Protein AF-A0A233HSH2-F1 (afdb_monomer_lite)

pLDDT: mean 71.74, std 15.08, range [35.53, 90.31]

Radius of gyration: 34.09 Å; chains: 1; bounding box: 64×50×92 Å

Secondary structure (DSSP, 8-state):
-PPTTSHHHHHHHHHHHHHHHHHHHHHS--S-TTT-S-----HHHHHHHTT--TTGGGG-HHHHHHHHHHHH-TTPEE-TTS-EE-TTS-EE-HHHHHHHHHHHHHHHHHHHHHHHHHHHHHHHHHHHHHHHHHHHHHHHHHHHHHHHHTS-HHHHHHHHHHHHHHHTTT-SSSHHHHHHHTT-------

Foldseek 3Di:
DDDPPDPVVVVVVLVVLLVVLQVCLLVVVAPQVVVDPDSQQAQQSSCVSSVHDRCPCVVPVLSNLVSVVCSVQVQWDDDPVSWIDDPVRDTDDPVNSVVVVVVVVVVVVVVVVVVVVVVVVVVVVVVVVVVVVVVVCVVVVVVVVVVLVPDDPVVNVVVVVVVVVCVVVVCPDPVPCCVVPVPPPPPPDD

Structure (mmCIF, N/CA/C/O backbone):
data_AF-A0A233HSH2-F1
#
_entry.id   AF-A0A233HSH2-F1
#
loop_
_atom_site.group_PDB
_atom_site.id
_atom_site.type_symbol
_atom_site.label_atom_id
_atom_site.label_alt_id
_atom_site.label_comp_id
_atom_site.label_asym_id
_atom_site.label_entity_id
_atom_site.label_seq_id
_atom_site.pdbx_PDB_ins_code
_atom_site.Cartn_x
_atom_site.Cartn_y
_atom_site.Cartn_z
_atom_site.occupancy
_atom_site.B_iso_or_equiv
_atom_site.auth_seq_id
_atom_site.auth_comp_id
_atom_site.auth_asym_id
_atom_site.auth_atom_id
_atom_site.pdbx_PDB_model_num
ATOM 1 N N . MET A 1 1 ? 26.280 -0.188 -39.537 1.00 50.41 1 MET A N 1
ATOM 2 C CA . MET A 1 1 ? 27.203 0.099 -38.415 1.00 50.41 1 MET A CA 1
ATOM 3 C C . MET A 1 1 ? 27.204 1.601 -38.172 1.00 50.41 1 MET A C 1
ATOM 5 O O . MET A 1 1 ? 27.440 2.336 -39.120 1.00 50.41 1 MET A O 1
ATOM 9 N N . ALA A 1 2 ? 26.883 2.066 -36.961 1.00 51.28 2 ALA A N 1
ATOM 10 C CA . ALA A 1 2 ? 26.841 3.501 -36.660 1.00 51.28 2 ALA A CA 1
ATOM 11 C C . ALA A 1 2 ? 28.262 4.088 -36.571 1.00 51.28 2 ALA A C 1
ATOM 13 O O . ALA A 1 2 ? 29.128 3.522 -35.901 1.00 51.28 2 ALA A O 1
ATOM 14 N N . ILE A 1 3 ? 28.494 5.221 -37.235 1.00 65.38 3 ILE A N 1
ATOM 15 C CA . ILE A 1 3 ? 29.789 5.916 -37.259 1.00 65.38 3 ILE A CA 1
ATOM 16 C C . ILE A 1 3 ? 30.025 6.581 -35.895 1.00 65.38 3 ILE A C 1
ATOM 18 O O . ILE A 1 3 ? 29.137 7.254 -35.361 1.00 65.38 3 ILE A O 1
ATOM 22 N N . ARG A 1 4 ? 31.216 6.390 -35.314 1.00 65.62 4 ARG A N 1
ATOM 23 C CA . ARG A 1 4 ? 31.601 6.958 -34.011 1.00 65.62 4 ARG A CA 1
ATOM 24 C C . ARG A 1 4 ? 31.470 8.488 -34.039 1.00 65.62 4 ARG A C 1
ATOM 26 O O . ARG A 1 4 ? 31.984 9.122 -34.952 1.00 65.62 4 ARG A O 1
ATOM 33 N N . GLY A 1 5 ? 30.783 9.064 -33.050 1.00 67.62 5 GLY A N 1
ATOM 34 C CA . GLY A 1 5 ? 30.515 10.510 -32.971 1.00 67.62 5 GLY A CA 1
ATOM 35 C C . GLY A 1 5 ? 29.203 10.970 -33.623 1.00 67.62 5 GLY A C 1
ATOM 36 O O . GLY A 1 5 ? 28.895 12.157 -33.603 1.00 67.62 5 GLY A O 1
ATOM 37 N N . THR A 1 6 ? 28.404 10.053 -34.177 1.00 78.25 6 THR A N 1
ATOM 38 C CA . THR A 1 6 ? 27.034 10.362 -34.614 1.00 78.25 6 THR A CA 1
ATOM 39 C C . THR A 1 6 ? 26.036 10.228 -33.463 1.00 78.25 6 THR A C 1
ATOM 41 O O . THR A 1 6 ? 26.197 9.409 -32.557 1.00 78.25 6 THR A O 1
ATOM 44 N N . ARG A 1 7 ? 24.926 10.972 -33.545 1.00 76.56 7 ARG A N 1
ATOM 45 C CA . ARG A 1 7 ? 23.815 10.892 -32.579 1.00 76.56 7 ARG A CA 1
ATOM 46 C C . ARG A 1 7 ? 23.248 9.472 -32.436 1.00 76.56 7 ARG A C 1
ATOM 48 O O . ARG A 1 7 ? 22.738 9.113 -31.379 1.00 76.56 7 ARG A O 1
ATOM 55 N N . GLU A 1 8 ? 23.300 8.674 -33.497 1.00 77.81 8 GLU A N 1
ATOM 56 C CA . GLU A 1 8 ? 22.850 7.278 -33.495 1.00 77.81 8 GLU A CA 1
ATOM 57 C C . GLU A 1 8 ? 23.807 6.370 -32.723 1.00 77.81 8 GLU A C 1
ATOM 59 O O . GLU A 1 8 ? 23.362 5.516 -31.956 1.00 77.81 8 GLU A O 1
ATOM 64 N N . TRP A 1 9 ? 25.114 6.609 -32.850 1.00 81.19 9 TRP A N 1
ATOM 65 C CA . TRP A 1 9 ? 26.128 5.915 -32.066 1.00 81.19 9 TRP A CA 1
ATOM 66 C C . TRP A 1 9 ? 25.977 6.217 -30.570 1.00 81.19 9 TRP A C 1
ATOM 68 O O . TRP A 1 9 ? 25.934 5.288 -29.764 1.00 81.19 9 TRP A O 1
ATOM 78 N N . ASP A 1 10 ? 25.777 7.484 -30.195 1.00 81.25 10 ASP A N 1
ATOM 79 C CA . ASP A 1 10 ? 25.544 7.871 -28.794 1.00 81.25 10 ASP A CA 1
ATOM 80 C C . ASP A 1 10 ? 24.270 7.238 -28.216 1.00 81.25 10 ASP A C 1
ATOM 82 O O . ASP A 1 10 ? 24.244 6.806 -27.056 1.00 81.25 10 ASP A O 1
ATOM 86 N N . LYS A 1 11 ? 23.211 7.133 -29.031 1.00 83.00 11 LYS A N 1
ATOM 87 C CA . LYS A 1 11 ? 21.971 6.445 -28.648 1.00 83.00 11 LYS A CA 1
ATOM 88 C C . LYS A 1 11 ? 22.193 4.955 -28.414 1.00 83.00 11 LYS A C 1
ATOM 90 O O . LYS A 1 11 ? 21.743 4.437 -27.395 1.00 83.00 11 LYS A O 1
ATOM 95 N N . ALA A 1 12 ? 22.915 4.282 -29.307 1.00 81.06 12 ALA A N 1
ATOM 96 C CA . ALA A 1 12 ? 23.237 2.865 -29.166 1.00 81.06 12 ALA A CA 1
ATOM 97 C C . ALA A 1 12 ? 24.103 2.594 -27.922 1.00 81.06 12 ALA A C 1
ATOM 99 O O . ALA A 1 12 ? 23.831 1.663 -27.165 1.00 81.06 12 ALA A O 1
ATOM 100 N N . GLN A 1 13 ? 25.096 3.448 -27.644 1.00 85.12 13 GLN A N 1
ATOM 101 C CA . GLN A 1 13 ? 25.918 3.337 -26.433 1.00 85.12 13 GLN A CA 1
ATOM 102 C C . GLN A 1 13 ? 25.098 3.545 -25.157 1.00 85.12 13 GLN A C 1
ATOM 104 O O . GLN A 1 13 ? 25.252 2.816 -24.178 1.00 85.12 13 GLN A O 1
ATOM 109 N N . THR A 1 14 ? 24.200 4.527 -25.165 1.00 85.75 14 THR A N 1
ATOM 110 C CA . THR A 1 14 ? 23.311 4.800 -24.031 1.00 85.75 14 THR A CA 1
ATOM 111 C C . THR A 1 14 ? 22.333 3.645 -23.803 1.00 85.75 14 THR A C 1
ATOM 113 O O . THR A 1 14 ? 22.133 3.227 -22.665 1.00 85.75 14 THR A O 1
ATOM 116 N N . GLN A 1 15 ? 21.777 3.074 -24.874 1.00 85.31 15 GLN A N 1
ATOM 117 C CA . GLN A 1 15 ? 20.936 1.880 -24.807 1.00 85.31 15 GLN A CA 1
ATOM 118 C C . GLN A 1 15 ? 21.691 0.692 -24.203 1.00 85.31 15 GLN A C 1
ATOM 120 O O . GLN A 1 15 ? 21.175 0.048 -23.291 1.00 85.31 15 GLN A O 1
ATOM 125 N N . LYS A 1 16 ? 22.935 0.449 -24.633 1.00 86.06 16 LYS A N 1
ATOM 126 C CA . LYS A 1 16 ? 23.783 -0.608 -24.070 1.00 86.06 16 LYS A CA 1
ATOM 127 C C . LYS A 1 16 ? 24.005 -0.427 -22.564 1.00 86.06 16 LYS A C 1
ATOM 129 O O . LYS A 1 16 ? 23.832 -1.377 -21.807 1.00 86.06 16 LYS A O 1
ATOM 134 N N . LYS A 1 17 ? 24.288 0.800 -22.109 1.00 87.81 17 LYS A N 1
ATOM 135 C CA . LYS A 1 17 ? 24.431 1.110 -20.672 1.00 87.81 17 LYS A CA 1
ATOM 136 C C . LYS A 1 17 ? 23.174 0.773 -19.868 1.00 87.81 17 LYS A C 1
ATOM 138 O O . LYS A 1 17 ? 23.290 0.304 -18.738 1.00 87.81 17 LYS A O 1
ATOM 143 N N . PHE A 1 18 ? 21.987 1.004 -20.430 1.00 88.31 18 PHE A N 1
ATOM 144 C CA . PHE A 1 18 ? 20.735 0.632 -19.774 1.00 88.31 18 PHE A CA 1
ATOM 145 C C . PHE A 1 18 ? 20.539 -0.881 -19.697 1.00 88.31 18 PHE A C 1
ATOM 147 O O . PHE A 1 18 ? 20.127 -1.367 -18.649 1.00 88.31 18 PHE A O 1
ATOM 154 N N . LEU A 1 19 ? 20.851 -1.624 -20.762 1.00 86.12 19 LEU A N 1
ATOM 155 C CA . LEU A 1 19 ? 20.752 -3.087 -20.759 1.00 86.12 19 LEU A CA 1
ATOM 156 C C . LEU A 1 19 ? 21.694 -3.708 -19.721 1.00 86.12 19 LEU A C 1
ATOM 158 O O . LEU A 1 19 ? 21.246 -4.478 -18.874 1.00 86.12 19 LEU A O 1
ATOM 162 N N . GLU A 1 20 ? 22.952 -3.267 -19.687 1.00 87.50 20 GLU A N 1
ATOM 163 C CA . GLU A 1 20 ? 23.914 -3.697 -18.665 1.00 87.50 20 GLU A CA 1
ATOM 164 C C . GLU A 1 20 ? 23.443 -3.347 -17.244 1.00 87.50 20 GLU A C 1
ATOM 166 O O . GLU A 1 20 ? 23.630 -4.124 -16.311 1.00 87.50 20 GLU A O 1
ATOM 171 N N . ALA A 1 21 ? 22.826 -2.176 -17.046 1.00 87.25 21 ALA A N 1
ATOM 172 C CA . ALA A 1 21 ? 22.287 -1.783 -15.744 1.00 87.25 21 ALA A CA 1
ATOM 173 C C . ALA A 1 21 ? 21.118 -2.679 -15.299 1.00 87.25 21 ALA A C 1
ATOM 175 O O . ALA A 1 21 ? 21.003 -2.994 -14.115 1.00 87.25 21 ALA A O 1
ATOM 176 N N . ILE A 1 22 ? 20.269 -3.116 -16.235 1.00 86.31 22 ILE A N 1
ATOM 177 C CA . ILE A 1 22 ? 19.177 -4.059 -15.961 1.00 86.31 22 ILE A CA 1
ATOM 178 C C . ILE A 1 22 ? 19.747 -5.411 -15.521 1.00 86.31 22 ILE A C 1
ATOM 180 O O . ILE A 1 22 ? 19.327 -5.938 -14.493 1.00 86.31 22 ILE A O 1
ATOM 184 N N . GLU A 1 23 ? 20.738 -5.943 -16.237 1.00 84.19 23 GLU A N 1
ATOM 185 C CA . GLU A 1 23 ? 21.400 -7.207 -15.880 1.00 84.19 23 GLU A CA 1
ATOM 186 C C . GLU A 1 23 ? 22.105 -7.137 -14.519 1.00 84.19 23 GLU A C 1
ATOM 188 O O . GLU A 1 23 ? 21.990 -8.058 -13.706 1.00 84.19 23 GLU A O 1
ATOM 193 N N . ARG A 1 24 ? 22.780 -6.019 -14.217 1.00 85.38 24 ARG A N 1
ATOM 194 C CA . ARG A 1 24 ? 23.406 -5.781 -12.904 1.00 85.38 24 ARG A CA 1
ATOM 195 C C . ARG A 1 24 ? 22.392 -5.725 -11.762 1.00 85.38 24 ARG A C 1
ATOM 197 O O . ARG A 1 24 ? 22.658 -6.255 -10.687 1.00 85.38 24 ARG A O 1
ATOM 204 N N . LEU A 1 25 ? 21.222 -5.124 -11.989 1.00 85.69 25 LEU A N 1
ATOM 205 C CA . LEU A 1 25 ? 20.142 -5.098 -10.997 1.00 85.69 25 LEU A CA 1
ATOM 206 C C . LEU A 1 25 ? 19.570 -6.493 -10.724 1.00 85.69 25 LEU A C 1
ATOM 208 O O . LEU A 1 25 ? 19.266 -6.799 -9.575 1.00 85.69 25 LEU A O 1
ATOM 212 N N . ILE A 1 26 ? 19.453 -7.338 -11.750 1.00 82.56 26 ILE A N 1
ATOM 213 C CA . ILE A 1 26 ? 18.921 -8.704 -11.618 1.00 82.56 26 ILE A CA 1
ATOM 214 C C . ILE A 1 26 ? 19.926 -9.624 -10.930 1.00 82.56 26 ILE A C 1
ATOM 216 O O . ILE A 1 26 ? 19.567 -10.356 -10.014 1.00 82.56 26 ILE A O 1
ATOM 220 N N . SER A 1 27 ? 21.190 -9.562 -11.346 1.00 81.44 27 SER A N 1
ATOM 221 C CA . SER A 1 27 ? 22.275 -10.354 -10.757 1.00 81.44 27 SER A CA 1
ATOM 222 C C . SER A 1 27 ? 22.670 -9.896 -9.347 1.00 81.44 27 SER A C 1
ATOM 224 O O . SER A 1 27 ? 23.441 -10.575 -8.677 1.00 81.44 27 SER A O 1
ATOM 226 N N . GLY A 1 28 ? 22.177 -8.741 -8.887 1.00 78.25 28 GLY A N 1
ATOM 227 C CA . GLY A 1 28 ? 22.524 -8.156 -7.590 1.00 78.25 28 GLY A CA 1
ATOM 228 C C . GLY A 1 28 ? 23.900 -7.477 -7.545 1.00 78.25 28 GLY A C 1
ATOM 229 O O . GLY A 1 28 ? 24.240 -6.859 -6.534 1.00 78.25 28 GLY A O 1
ATOM 230 N N . ASN A 1 29 ? 24.663 -7.510 -8.643 1.00 81.88 29 ASN A N 1
ATOM 231 C CA . ASN A 1 29 ? 25.978 -6.881 -8.788 1.00 81.88 29 ASN A CA 1
ATOM 232 C C . ASN A 1 29 ? 25.864 -5.405 -9.208 1.00 81.88 29 ASN A C 1
ATOM 234 O O . ASN A 1 29 ? 26.347 -4.989 -10.263 1.00 81.88 29 ASN A O 1
ATOM 238 N N . VAL A 1 30 ? 25.206 -4.603 -8.370 1.00 83.38 30 VAL A N 1
ATOM 239 C CA . VAL A 1 30 ? 25.002 -3.160 -8.589 1.00 83.38 30 VAL A CA 1
ATOM 240 C C . VAL A 1 30 ? 26.265 -2.337 -8.331 1.00 83.38 30 VAL A C 1
ATOM 242 O O . VAL A 1 30 ? 26.877 -2.428 -7.266 1.00 83.38 30 VAL A O 1
ATOM 245 N N . LYS A 1 31 ? 26.608 -1.457 -9.278 1.00 82.31 31 LYS A N 1
ATOM 246 C CA . LYS A 1 31 ? 27.710 -0.489 -9.182 1.00 82.31 31 LYS A CA 1
ATOM 247 C C . LYS A 1 31 ? 27.343 0.710 -8.310 1.00 82.31 31 LYS A C 1
ATOM 249 O O . LYS A 1 31 ? 28.174 1.176 -7.535 1.00 82.31 31 LYS A O 1
ATOM 254 N N . HIS A 1 32 ? 26.098 1.185 -8.377 1.00 80.94 32 HIS A N 1
ATOM 255 C CA . HIS A 1 32 ? 25.650 2.403 -7.692 1.00 80.94 32 HIS A CA 1
ATOM 256 C C . HIS A 1 32 ? 24.766 2.101 -6.473 1.00 80.94 32 HIS A C 1
ATOM 258 O O . HIS A 1 32 ? 23.766 2.773 -6.217 1.00 80.94 32 HIS A O 1
ATOM 264 N N . LYS A 1 33 ? 25.150 1.103 -5.660 1.00 76.62 33 LYS A N 1
ATOM 265 C CA . LYS A 1 33 ? 24.365 0.639 -4.497 1.00 76.62 33 LYS A CA 1
ATOM 266 C C . LYS A 1 33 ? 23.981 1.760 -3.517 1.00 76.62 33 LYS A C 1
ATOM 268 O O . LYS A 1 33 ? 22.898 1.715 -2.949 1.00 76.62 33 LYS A O 1
ATOM 273 N N . LYS A 1 34 ? 24.833 2.779 -3.344 1.00 77.94 34 LYS A N 1
ATOM 274 C CA . LYS A 1 34 ? 24.585 3.919 -2.436 1.00 77.94 34 LYS A CA 1
ATOM 275 C C . LYS A 1 34 ? 23.444 4.837 -2.897 1.00 77.94 34 LYS A C 1
ATOM 277 O O . LYS A 1 34 ? 22.814 5.486 -2.071 1.00 77.94 34 LYS A O 1
ATOM 282 N N . GLU A 1 35 ? 23.163 4.894 -4.198 1.00 78.44 35 GLU A N 1
ATOM 283 C CA . GLU A 1 35 ? 22.125 5.765 -4.773 1.00 78.44 35 GLU A CA 1
ATOM 284 C C . GLU A 1 35 ? 20.759 5.065 -4.890 1.00 78.44 35 GLU A C 1
ATOM 286 O O . GLU A 1 35 ? 19.711 5.706 -5.088 1.00 78.44 35 GLU A O 1
ATOM 291 N N . LEU A 1 36 ? 20.766 3.736 -4.759 1.00 78.00 36 LEU A N 1
ATOM 292 C CA . LEU A 1 36 ? 19.612 2.859 -4.877 1.00 78.00 36 LEU A CA 1
ATOM 293 C C . LEU A 1 36 ? 18.966 2.635 -3.507 1.00 78.00 36 LEU A C 1
ATOM 295 O O . LEU A 1 36 ? 19.560 2.067 -2.599 1.00 78.00 36 LEU A O 1
ATOM 299 N N . LYS A 1 37 ? 17.693 3.026 -3.376 1.00 77.12 37 LYS A N 1
ATOM 300 C CA . LYS A 1 37 ? 16.886 2.707 -2.182 1.00 77.12 37 LYS A CA 1
ATOM 301 C C . LYS A 1 37 ? 16.417 1.248 -2.172 1.00 77.12 37 LYS A C 1
ATOM 303 O O . LYS A 1 37 ? 16.095 0.710 -1.123 1.00 77.12 37 LYS A O 1
ATOM 308 N N . THR A 1 38 ? 16.310 0.630 -3.349 1.00 81.31 38 THR A N 1
ATOM 309 C CA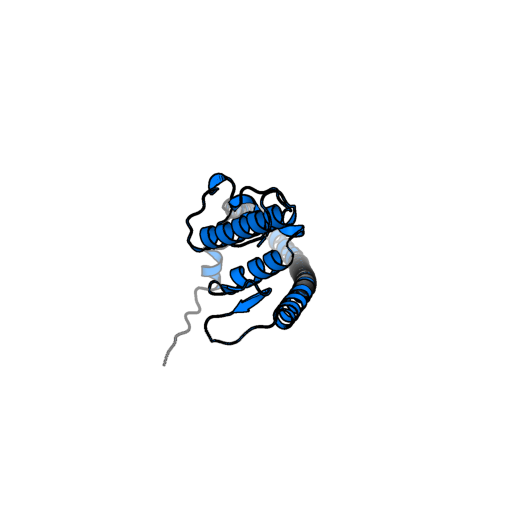 . THR A 1 38 ? 15.865 -0.758 -3.536 1.00 81.31 38 THR A CA 1
ATOM 310 C C . THR A 1 38 ? 16.602 -1.376 -4.722 1.00 81.31 38 THR A C 1
ATOM 312 O O . THR A 1 38 ? 16.965 -0.654 -5.645 1.00 81.31 38 THR A O 1
ATOM 315 N N . LEU A 1 39 ? 16.760 -2.703 -4.741 1.00 82.19 39 LEU A N 1
ATOM 316 C CA . LEU A 1 39 ? 17.348 -3.452 -5.869 1.00 82.19 39 LEU A CA 1
ATOM 317 C C . LEU A 1 39 ? 16.306 -3.890 -6.911 1.00 82.19 39 LEU A C 1
ATOM 319 O O . LEU A 1 39 ? 16.561 -4.738 -7.756 1.00 82.19 39 LEU A O 1
ATOM 323 N N . LYS A 1 40 ? 15.098 -3.324 -6.853 1.00 84.62 40 LYS A N 1
ATOM 324 C CA . LYS A 1 40 ? 14.026 -3.663 -7.791 1.00 84.62 40 LYS A CA 1
ATOM 325 C C . LYS A 1 40 ? 14.339 -3.108 -9.179 1.00 84.62 40 LYS A C 1
ATOM 327 O O . LYS A 1 40 ? 14.748 -1.952 -9.299 1.00 84.62 40 LYS A O 1
ATOM 332 N N . VAL A 1 41 ? 14.046 -3.884 -10.217 1.00 84.38 41 VAL A N 1
ATOM 333 C CA . VAL A 1 41 ? 14.112 -3.434 -11.612 1.00 84.38 41 VAL A CA 1
ATOM 334 C C . VAL A 1 41 ? 12.966 -2.444 -11.861 1.00 84.38 41 VAL A C 1
ATOM 336 O O . VAL A 1 41 ? 11.802 -2.823 -11.947 1.00 84.38 41 VAL A O 1
ATOM 339 N N . ASN A 1 42 ? 13.280 -1.148 -11.889 1.00 86.38 42 ASN A N 1
ATOM 340 C CA . ASN A 1 42 ? 12.346 -0.066 -12.214 1.00 86.38 42 ASN A CA 1
ATOM 341 C C . ASN A 1 42 ? 13.084 1.091 -12.904 1.00 86.38 42 ASN A C 1
ATOM 343 O O . ASN A 1 42 ? 14.301 1.207 -12.779 1.00 86.38 42 ASN A O 1
ATOM 347 N N . ASP A 1 43 ? 12.348 1.968 -13.592 1.00 86.75 43 ASP A N 1
ATOM 348 C CA . ASP A 1 43 ? 12.910 3.061 -14.399 1.00 86.75 43 ASP A CA 1
ATOM 349 C C . ASP A 1 43 ? 13.906 3.947 -13.627 1.00 86.75 43 ASP A C 1
ATOM 351 O O . ASP A 1 43 ? 14.940 4.333 -14.169 1.00 86.75 43 ASP A O 1
ATOM 355 N N . SER A 1 44 ? 13.617 4.257 -12.358 1.00 86.19 44 SER A N 1
ATOM 356 C CA . SER A 1 44 ? 14.461 5.114 -11.510 1.00 86.19 44 SER A CA 1
ATOM 357 C C . SER A 1 44 ? 15.769 4.421 -11.134 1.00 86.19 44 SER A C 1
ATOM 359 O O . SER A 1 44 ? 16.851 4.984 -11.287 1.00 86.19 44 SER A O 1
ATOM 361 N N . ASN A 1 45 ? 15.682 3.166 -10.698 1.00 85.88 45 ASN A N 1
ATOM 362 C CA . ASN A 1 45 ? 16.838 2.368 -10.318 1.00 85.88 45 ASN A CA 1
ATOM 363 C C . ASN A 1 45 ? 17.721 2.051 -11.527 1.00 85.88 45 ASN A C 1
ATOM 365 O O . ASN A 1 45 ? 18.939 2.117 -11.412 1.00 85.88 45 ASN A O 1
ATOM 369 N N . VAL A 1 46 ? 17.128 1.786 -12.693 1.00 87.56 46 VAL A N 1
ATOM 370 C CA . VAL A 1 46 ? 17.878 1.558 -13.935 1.00 87.56 46 VAL A CA 1
ATOM 371 C C . VAL A 1 46 ? 18.584 2.837 -14.399 1.00 87.56 46 VAL A C 1
ATOM 373 O O . VAL A 1 46 ? 19.740 2.761 -14.804 1.00 87.56 46 VAL A O 1
ATOM 376 N N . CYS A 1 47 ? 17.959 4.021 -14.290 1.00 87.31 47 CYS A N 1
ATOM 377 C CA . CYS A 1 47 ? 18.638 5.293 -14.588 1.00 87.31 47 CYS A CA 1
ATOM 378 C C . CYS A 1 47 ? 19.863 5.509 -13.693 1.00 87.31 47 CYS A C 1
ATOM 380 O O . CYS A 1 47 ? 20.942 5.821 -14.195 1.00 87.31 47 CYS A O 1
ATOM 382 N N . LYS A 1 48 ? 19.699 5.306 -12.383 1.00 87.75 48 LYS A N 1
ATOM 383 C CA . LYS A 1 48 ? 20.769 5.480 -11.395 1.00 87.75 48 LYS A CA 1
ATOM 384 C C . LYS A 1 48 ? 21.900 4.475 -11.575 1.00 87.75 48 LYS A C 1
ATOM 386 O O . LYS A 1 48 ? 23.061 4.855 -11.594 1.00 87.75 48 LYS A O 1
ATOM 391 N N . GLU A 1 49 ? 21.568 3.205 -11.786 1.00 86.94 49 GLU A N 1
ATOM 392 C CA . GLU A 1 49 ? 22.561 2.149 -12.002 1.00 86.94 49 GLU A CA 1
ATOM 393 C C . GLU A 1 49 ? 23.300 2.289 -13.346 1.00 86.94 49 GLU A C 1
ATOM 395 O O . GLU A 1 49 ? 24.438 1.834 -13.491 1.00 86.94 49 GLU A O 1
ATOM 400 N N . ALA A 1 50 ? 22.680 2.947 -14.328 1.00 86.38 50 ALA A N 1
ATOM 401 C CA . ALA A 1 50 ? 23.327 3.340 -15.577 1.00 86.38 50 ALA A CA 1
ATOM 402 C C . ALA A 1 50 ? 24.167 4.630 -15.454 1.00 86.38 50 ALA A C 1
ATOM 404 O O . ALA A 1 50 ? 24.825 5.011 -16.424 1.00 86.38 50 ALA A O 1
ATOM 405 N N . GLY A 1 51 ? 24.141 5.315 -14.302 1.00 85.25 51 GLY A N 1
ATOM 406 C CA . GLY A 1 51 ? 24.822 6.595 -14.088 1.00 85.25 51 GLY A CA 1
ATOM 407 C C . GLY A 1 51 ? 24.224 7.749 -14.901 1.00 85.25 51 GLY A C 1
ATOM 408 O O . GLY A 1 51 ? 24.931 8.683 -15.277 1.00 85.25 51 GLY A O 1
ATOM 409 N N . LEU A 1 52 ? 22.933 7.672 -15.239 1.00 86.50 52 LEU A N 1
ATOM 410 C CA . LEU A 1 52 ? 22.237 8.637 -16.089 1.00 86.50 52 LEU A CA 1
ATOM 411 C C . LEU A 1 52 ? 21.185 9.421 -15.298 1.00 86.50 52 LEU A C 1
ATOM 413 O O . LEU A 1 52 ? 20.624 8.951 -14.309 1.00 86.50 52 LEU A O 1
ATOM 417 N N . LYS A 1 53 ? 20.884 10.642 -15.761 1.00 84.81 53 LYS A N 1
ATOM 418 C CA . LYS A 1 53 ? 19.878 11.502 -15.122 1.00 84.81 53 LYS A CA 1
ATOM 419 C C . LYS A 1 53 ? 18.505 10.824 -15.100 1.00 84.81 53 LYS A C 1
ATOM 421 O O . LYS A 1 53 ? 18.077 10.220 -16.087 1.00 84.81 53 LYS A O 1
ATOM 426 N N . ASN A 1 54 ? 17.775 11.018 -14.000 1.00 79.06 54 ASN A N 1
ATOM 427 C CA . ASN A 1 54 ? 16.377 10.605 -13.890 1.00 79.06 54 ASN A CA 1
ATOM 428 C C . ASN A 1 54 ? 15.559 11.200 -15.046 1.00 79.06 54 ASN A C 1
ATOM 430 O O . ASN A 1 54 ? 15.453 12.417 -15.184 1.00 79.06 54 ASN A O 1
ATOM 434 N N . GLY A 1 55 ? 14.988 10.329 -15.880 1.00 80.12 55 GLY A N 1
ATOM 435 C CA . GLY A 1 55 ? 14.224 10.717 -17.068 1.00 80.12 55 GLY A CA 1
ATOM 436 C C . GLY A 1 55 ? 14.943 10.500 -18.402 1.00 80.12 55 GLY A C 1
ATOM 437 O O . GLY A 1 55 ? 14.289 10.614 -19.435 1.00 80.12 55 GLY A O 1
ATOM 438 N N . ALA A 1 56 ? 16.220 10.102 -18.410 1.00 83.06 56 ALA A N 1
ATOM 439 C CA . ALA A 1 56 ? 16.934 9.738 -19.640 1.00 83.06 56 ALA A CA 1
ATOM 440 C C . ALA A 1 56 ? 16.233 8.602 -20.417 1.00 83.06 56 ALA A C 1
ATOM 442 O O . ALA A 1 56 ? 16.237 8.589 -21.648 1.00 83.06 56 ALA A O 1
ATOM 443 N N . LEU A 1 57 ? 15.539 7.705 -19.706 1.00 84.88 57 LEU A N 1
ATOM 444 C CA . LEU A 1 57 ? 14.739 6.629 -20.296 1.00 84.88 57 LEU A CA 1
ATOM 445 C C . LEU A 1 57 ? 13.523 7.097 -21.112 1.00 84.88 57 LEU A C 1
ATOM 447 O O . LEU A 1 57 ? 13.019 6.316 -21.914 1.00 84.88 57 LEU A O 1
ATOM 451 N N . LYS A 1 58 ? 13.072 8.357 -20.983 1.00 83.44 58 LYS A N 1
ATOM 452 C CA . LYS A 1 58 ? 11.958 8.899 -21.792 1.00 83.44 58 LYS A CA 1
ATOM 453 C C . LYS A 1 58 ? 12.254 8.857 -23.292 1.00 83.44 58 LYS A C 1
ATOM 455 O O . LYS A 1 58 ? 11.340 8.739 -24.098 1.00 83.44 58 LYS A O 1
ATOM 460 N N . HIS A 1 59 ? 13.531 8.936 -23.662 1.00 83.00 59 HIS A N 1
ATOM 461 C CA . HIS A 1 59 ? 13.974 8.871 -25.053 1.00 83.00 59 HIS A CA 1
ATOM 462 C C . HIS A 1 59 ? 14.096 7.435 -25.584 1.00 83.00 59 HIS A C 1
ATOM 464 O O . HIS A 1 59 ? 14.352 7.255 -26.773 1.00 83.00 59 HIS A O 1
ATOM 470 N N . TYR A 1 60 ? 13.870 6.427 -24.732 1.00 83.06 60 TYR A N 1
ATOM 471 C CA . TYR A 1 60 ? 13.941 5.007 -25.071 1.00 83.06 60 TYR A CA 1
ATOM 472 C C . TYR A 1 60 ? 12.652 4.268 -24.660 1.00 83.06 60 TYR A C 1
ATOM 474 O O . TYR A 1 60 ? 12.672 3.436 -23.748 1.00 83.06 60 TYR A O 1
ATOM 482 N N . PRO A 1 61 ? 11.516 4.513 -25.345 1.00 80.06 61 PRO A N 1
ATOM 483 C CA . PRO A 1 61 ? 10.236 3.889 -24.999 1.00 80.06 61 PRO A CA 1
ATOM 484 C C . PRO A 1 61 ? 10.270 2.354 -25.022 1.00 80.06 61 PRO A C 1
ATOM 486 O O . PRO A 1 61 ? 9.606 1.708 -24.214 1.00 80.06 61 PRO A O 1
ATOM 489 N N . ARG A 1 62 ? 11.067 1.755 -25.921 1.00 78.56 62 ARG A N 1
ATOM 490 C CA . ARG A 1 62 ? 11.253 0.294 -25.994 1.00 78.56 62 ARG A CA 1
ATOM 491 C C . ARG A 1 62 ? 11.926 -0.262 -24.732 1.00 78.56 62 ARG A C 1
ATOM 493 O O . ARG A 1 62 ? 11.457 -1.254 -24.183 1.00 78.56 62 ARG A O 1
ATOM 500 N N . LEU A 1 63 ? 12.948 0.421 -24.210 1.00 82.00 63 LEU A N 1
ATOM 501 C CA . LEU A 1 63 ? 13.609 0.039 -22.957 1.00 82.00 63 LEU A CA 1
ATOM 502 C C . LEU A 1 63 ? 12.689 0.203 -21.742 1.00 82.00 63 LEU A C 1
ATOM 504 O O . LEU A 1 63 ? 12.682 -0.660 -20.871 1.00 82.00 63 LEU A O 1
ATOM 508 N N . GLN A 1 64 ? 11.863 1.254 -21.693 1.00 83.06 64 GLN A N 1
ATOM 509 C CA . GLN A 1 64 ? 10.868 1.408 -20.620 1.00 83.06 64 GLN A CA 1
ATOM 510 C C . GLN A 1 64 ? 9.881 0.236 -20.586 1.00 83.06 64 GLN A C 1
ATOM 512 O O . GLN A 1 64 ? 9.505 -0.245 -19.516 1.00 83.06 64 GLN A O 1
ATOM 517 N N . LYS A 1 65 ? 9.454 -0.235 -21.763 1.00 77.62 65 LYS A N 1
ATOM 518 C CA . LYS A 1 65 ? 8.603 -1.424 -21.874 1.00 77.62 65 LYS A CA 1
ATOM 519 C C . LYS A 1 65 ? 9.350 -2.674 -21.408 1.00 77.62 65 LYS A C 1
ATOM 521 O O . LYS A 1 65 ? 8.806 -3.424 -20.601 1.00 77.62 65 LYS A O 1
ATOM 526 N N . PHE A 1 66 ? 10.604 -2.844 -21.822 1.00 80.25 66 PHE A N 1
ATOM 527 C CA . PHE A 1 66 ? 11.424 -3.981 -21.408 1.00 80.25 66 PHE A CA 1
ATOM 528 C C . PHE A 1 66 ? 11.637 -4.050 -19.896 1.00 80.25 66 PHE A C 1
ATOM 530 O O . PHE A 1 66 ? 11.439 -5.106 -19.315 1.00 80.25 66 PHE A O 1
ATOM 537 N N . ILE A 1 67 ? 11.941 -2.934 -19.22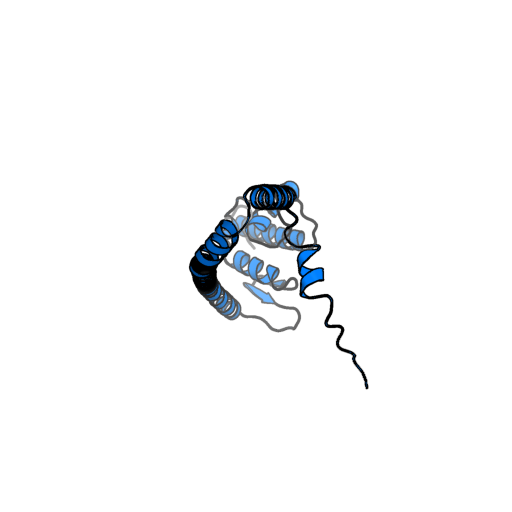6 1.00 83.19 67 ILE A N 1
ATOM 538 C CA . ILE A 1 67 ? 12.095 -2.888 -17.760 1.00 83.19 67 ILE A CA 1
ATOM 539 C C . ILE A 1 67 ? 10.833 -3.394 -17.059 1.00 83.19 67 ILE A C 1
ATOM 541 O O . ILE A 1 67 ? 10.919 -4.175 -16.116 1.00 83.19 67 ILE A O 1
ATOM 545 N N . LYS A 1 68 ? 9.650 -2.986 -17.533 1.00 79.56 68 LYS A N 1
ATOM 546 C CA . LYS A 1 68 ? 8.368 -3.437 -16.969 1.00 79.56 68 LYS A CA 1
ATOM 547 C C . LYS A 1 68 ? 8.131 -4.929 -17.183 1.00 79.56 68 LYS A C 1
ATOM 549 O O . LYS A 1 68 ? 7.580 -5.577 -16.296 1.00 79.56 68 LYS A O 1
ATOM 554 N N . ILE A 1 69 ? 8.524 -5.456 -18.342 1.00 75.31 69 ILE A N 1
ATOM 555 C CA . ILE A 1 69 ? 8.436 -6.887 -18.654 1.00 75.31 69 ILE A CA 1
ATOM 556 C C . ILE A 1 69 ? 9.409 -7.658 -17.772 1.00 75.31 69 ILE A C 1
ATOM 558 O O . ILE A 1 69 ? 8.984 -8.552 -17.057 1.00 75.31 69 ILE A O 1
ATOM 562 N N . LYS A 1 70 ? 10.678 -7.257 -17.741 1.00 76.94 70 LYS A N 1
ATOM 563 C CA . LYS A 1 70 ? 11.747 -7.896 -16.972 1.00 76.94 70 LYS A CA 1
ATOM 564 C C . LYS A 1 70 ? 11.490 -7.868 -15.461 1.00 76.94 70 LYS A C 1
ATOM 566 O O . LYS A 1 70 ? 11.846 -8.803 -14.756 1.00 76.94 70 LYS A O 1
ATOM 571 N N . ALA A 1 71 ? 10.803 -6.836 -14.965 1.00 76.56 71 ALA A N 1
ATOM 572 C CA . ALA A 1 71 ? 10.340 -6.767 -13.580 1.00 76.56 71 ALA A CA 1
ATOM 573 C C . ALA A 1 71 ? 9.265 -7.817 -13.234 1.00 76.56 71 ALA A C 1
ATOM 575 O O . ALA A 1 71 ? 9.120 -8.164 -12.065 1.00 76.56 71 ALA A O 1
ATOM 576 N N . LYS A 1 72 ? 8.498 -8.294 -14.223 1.00 73.12 72 LYS A N 1
ATOM 577 C CA . LYS A 1 72 ? 7.490 -9.358 -14.061 1.00 73.12 72 LYS A CA 1
ATOM 578 C C . LYS A 1 72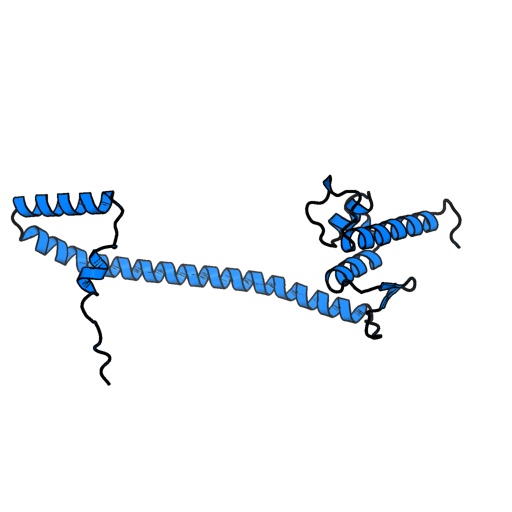 ? 8.023 -10.739 -14.453 1.00 73.12 72 LYS A C 1
ATOM 580 O O . LYS A 1 72 ? 7.642 -11.724 -13.837 1.00 73.12 72 LYS A O 1
ATOM 585 N N . PHE A 1 73 ? 8.892 -10.787 -15.457 1.00 72.19 73 PHE A N 1
ATOM 586 C CA . PHE A 1 73 ? 9.469 -11.982 -16.061 1.00 72.19 73 PHE A CA 1
ATOM 587 C C . PHE A 1 73 ? 10.998 -11.837 -16.095 1.00 72.19 73 PHE A C 1
ATOM 589 O O . PHE A 1 73 ? 11.539 -11.304 -17.071 1.00 72.19 73 PHE A O 1
ATOM 596 N N . PRO A 1 74 ? 11.710 -12.283 -15.045 1.00 71.94 74 PRO A N 1
ATOM 597 C CA . PRO A 1 74 ? 13.164 -12.153 -14.949 1.00 71.94 74 PRO A CA 1
ATOM 598 C C . PRO A 1 74 ? 13.926 -12.793 -16.113 1.00 71.94 74 PRO A C 1
ATOM 600 O O . PRO A 1 74 ? 15.006 -12.320 -16.456 1.00 71.94 74 PRO A O 1
ATOM 603 N N . ASP A 1 75 ? 13.348 -13.789 -16.783 1.00 72.88 75 ASP A N 1
ATOM 604 C CA . ASP A 1 75 ? 14.004 -14.524 -17.871 1.00 72.88 75 ASP A CA 1
ATOM 605 C C . ASP A 1 75 ? 13.818 -13.891 -19.261 1.00 72.88 75 ASP A C 1
ATOM 607 O O . ASP A 1 75 ? 14.362 -14.382 -20.242 1.00 72.88 75 ASP A O 1
ATOM 611 N N . ALA A 1 76 ? 13.077 -12.783 -19.378 1.00 70.88 76 ALA A N 1
ATOM 612 C CA . ALA A 1 76 ? 12.802 -12.153 -20.674 1.00 70.88 76 ALA A CA 1
ATOM 613 C C . ALA A 1 76 ? 14.079 -11.617 -21.350 1.00 70.88 76 ALA A C 1
ATOM 615 O O . ALA A 1 76 ? 14.790 -10.799 -20.765 1.00 70.88 76 ALA A O 1
ATOM 616 N N . ILE A 1 77 ? 14.368 -12.018 -22.586 1.00 74.50 77 ILE A N 1
ATOM 617 C CA . ILE A 1 77 ? 15.589 -11.609 -23.301 1.00 74.50 77 ILE A CA 1
ATOM 618 C C . ILE A 1 77 ? 15.292 -10.397 -24.194 1.00 74.50 77 ILE A C 1
ATOM 620 O O . ILE A 1 77 ? 14.234 -10.313 -24.822 1.00 74.50 77 ILE A O 1
ATOM 624 N N . TRP A 1 78 ? 16.220 -9.437 -24.224 1.00 73.62 78 TRP A N 1
ATOM 625 C CA . TRP A 1 78 ? 16.179 -8.312 -25.157 1.00 73.62 78 TRP A CA 1
ATOM 626 C C . TRP A 1 78 ? 16.579 -8.791 -26.557 1.00 73.62 78 TRP A C 1
ATOM 628 O O . TRP A 1 78 ? 17.665 -9.347 -26.706 1.00 73.62 78 TRP A O 1
ATOM 638 N N . THR A 1 79 ? 15.748 -8.548 -27.574 1.00 72.25 79 THR A N 1
ATOM 639 C CA . THR A 1 79 ? 16.140 -8.742 -28.980 1.00 72.25 79 THR A CA 1
ATOM 640 C C . THR A 1 79 ? 16.291 -7.392 -29.683 1.00 72.25 79 THR A C 1
ATOM 642 O O . THR A 1 79 ? 15.572 -6.433 -29.381 1.00 72.25 79 THR A O 1
ATOM 645 N N . ASP A 1 80 ? 17.245 -7.302 -30.611 1.00 61.72 80 ASP A N 1
ATOM 646 C CA . ASP A 1 80 ? 17.581 -6.052 -31.304 1.00 61.72 80 ASP A CA 1
ATOM 647 C C . ASP A 1 80 ? 16.469 -5.559 -32.245 1.00 61.72 80 ASP A C 1
ATOM 649 O O . ASP A 1 80 ? 16.334 -4.351 -32.457 1.00 61.72 80 ASP A O 1
ATOM 653 N N . ASP A 1 81 ? 15.592 -6.459 -32.698 1.00 58.50 81 ASP A N 1
ATOM 654 C CA . ASP A 1 81 ? 14.439 -6.127 -33.542 1.00 58.50 81 ASP A CA 1
ATOM 655 C C . ASP A 1 81 ? 13.277 -5.489 -32.754 1.00 58.50 81 ASP A C 1
ATOM 657 O O . ASP A 1 81 ? 12.378 -4.862 -33.322 1.00 58.50 81 ASP A O 1
ATOM 661 N N . GLY A 1 82 ? 13.351 -5.500 -31.418 1.00 52.41 82 GLY A N 1
ATOM 662 C CA . GLY A 1 82 ? 12.349 -4.902 -30.533 1.00 52.41 82 GLY A CA 1
ATOM 663 C C . GLY A 1 82 ? 11.248 -5.861 -30.086 1.00 52.41 82 GLY A C 1
ATOM 664 O O . GLY A 1 82 ? 10.316 -5.412 -29.413 1.00 52.41 82 GLY A O 1
ATOM 665 N N . ASP A 1 83 ? 11.389 -7.147 -30.407 1.00 56.47 83 ASP A N 1
ATOM 666 C CA . ASP A 1 83 ? 10.566 -8.231 -29.880 1.00 56.47 83 ASP A CA 1
ATOM 667 C C . ASP A 1 83 ? 11.178 -8.807 -28.590 1.00 56.47 83 ASP A C 1
ATOM 669 O O . ASP A 1 83 ? 12.368 -8.652 -28.302 1.00 56.47 83 ASP A O 1
ATOM 673 N N . PHE A 1 84 ? 10.366 -9.447 -27.752 1.00 62.00 84 PHE A N 1
ATOM 674 C CA . PHE A 1 84 ? 10.830 -10.040 -26.494 1.00 62.00 84 PHE A CA 1
ATOM 675 C C . PHE A 1 84 ? 10.559 -11.540 -26.504 1.00 62.00 84 PHE A C 1
ATOM 677 O O . PHE A 1 84 ? 9.431 -11.970 -26.752 1.00 62.00 84 PHE A O 1
ATOM 684 N N . GLN A 1 85 ? 11.587 -12.333 -26.206 1.00 55.69 85 GLN A N 1
ATOM 685 C CA . GLN A 1 85 ? 11.463 -13.785 -26.083 1.00 55.69 85 GLN A CA 1
ATOM 686 C C . GLN A 1 85 ? 11.422 -14.185 -24.604 1.00 55.69 85 GLN A C 1
ATOM 688 O O . GLN A 1 85 ? 12.241 -13.728 -23.801 1.00 55.69 85 GLN A O 1
ATOM 693 N N . TYR A 1 86 ? 10.441 -15.018 -24.249 1.00 56.94 86 TYR A N 1
ATOM 694 C CA . TYR A 1 86 ? 10.361 -15.716 -22.965 1.00 56.94 86 TYR A CA 1
ATOM 695 C C . TYR A 1 86 ? 10.702 -17.202 -23.169 1.00 56.94 86 TYR A C 1
ATOM 697 O O . TYR A 1 86 ? 10.537 -17.729 -24.269 1.00 56.94 86 TYR A O 1
ATOM 705 N N . VAL A 1 87 ? 11.178 -17.865 -22.113 1.00 48.66 87 VAL A N 1
ATOM 706 C CA . VAL A 1 87 ? 11.927 -19.141 -22.154 1.00 48.66 87 VAL A CA 1
ATOM 707 C C . VAL A 1 87 ? 11.130 -20.355 -22.673 1.00 48.66 87 VAL A C 1
ATOM 709 O O . VAL A 1 87 ? 11.734 -21.352 -23.043 1.00 48.66 87 VAL A O 1
ATOM 712 N N . ASP A 1 88 ? 9.812 -20.254 -22.852 1.00 49.69 88 ASP A N 1
ATOM 713 C CA . ASP A 1 88 ? 8.970 -21.335 -23.407 1.00 49.69 88 A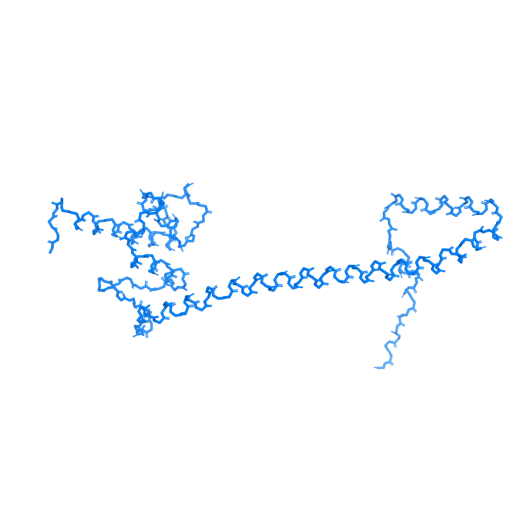SP A CA 1
ATOM 714 C C . ASP A 1 88 ? 8.726 -21.245 -24.932 1.00 49.69 88 ASP A C 1
ATOM 716 O O . ASP A 1 88 ? 7.774 -21.824 -25.459 1.00 49.69 88 ASP A O 1
ATOM 720 N N . GLY A 1 89 ? 9.529 -20.473 -25.672 1.00 50.66 89 GLY A N 1
ATOM 721 C CA . GLY A 1 89 ? 9.429 -20.379 -27.140 1.00 50.66 89 GLY A CA 1
ATOM 722 C C . GLY A 1 89 ? 8.181 -19.649 -27.662 1.00 50.66 89 GLY A C 1
ATOM 723 O O . GLY A 1 89 ? 7.968 -19.560 -28.871 1.00 50.66 89 GLY A O 1
ATOM 724 N N . LYS A 1 90 ? 7.355 -19.087 -26.771 1.00 53.41 90 LYS A N 1
ATOM 725 C CA . LYS A 1 90 ? 6.224 -18.224 -27.129 1.00 53.41 90 LYS A CA 1
ATOM 726 C C . LYS A 1 90 ? 6.678 -16.769 -27.199 1.00 53.41 90 LYS A C 1
ATOM 728 O O . LYS A 1 90 ? 6.921 -16.131 -26.175 1.00 53.41 90 LYS A O 1
ATOM 733 N N . THR A 1 91 ? 6.745 -16.235 -28.414 1.00 52.88 91 THR A N 1
ATOM 734 C CA . THR A 1 91 ? 6.948 -14.805 -28.671 1.00 52.88 91 THR A CA 1
ATOM 735 C C . THR A 1 91 ? 5.716 -14.035 -28.211 1.00 52.88 91 THR A C 1
ATOM 737 O O . THR A 1 91 ? 4.628 -14.189 -28.768 1.00 52.88 91 THR A O 1
ATOM 740 N N . ILE A 1 92 ? 5.867 -13.205 -27.182 1.00 55.34 92 ILE A N 1
ATOM 741 C CA . ILE A 1 92 ? 4.796 -12.309 -26.747 1.00 55.34 92 ILE A CA 1
ATOM 742 C C . ILE A 1 92 ? 4.959 -11.009 -27.533 1.00 55.34 92 ILE A C 1
ATOM 744 O O . ILE A 1 92 ? 5.872 -10.227 -27.272 1.00 55.34 92 ILE A O 1
ATOM 748 N N . SER A 1 93 ? 4.068 -10.789 -28.502 1.00 52.97 93 SER A N 1
ATOM 749 C CA . SER A 1 93 ? 3.997 -9.528 -29.246 1.00 52.97 93 SER A CA 1
ATOM 750 C C . SER A 1 93 ? 3.764 -8.352 -28.290 1.00 52.97 93 SER A C 1
ATOM 752 O O . SER A 1 93 ? 2.975 -8.436 -27.339 1.00 52.97 93 SER A O 1
ATOM 754 N N . LEU A 1 94 ? 4.436 -7.237 -28.580 1.00 52.69 94 LEU A N 1
ATOM 755 C CA . LEU A 1 94 ? 4.415 -5.988 -27.820 1.00 52.69 94 LEU A CA 1
ATOM 756 C C . LEU A 1 94 ? 2.994 -5.496 -27.476 1.00 52.69 94 LEU A C 1
ATOM 758 O O . LEU A 1 94 ? 2.800 -4.881 -26.425 1.00 52.69 94 LEU A O 1
ATOM 762 N N . ASP A 1 95 ? 2.009 -5.790 -28.323 1.00 54.94 95 ASP A N 1
ATOM 763 C CA . ASP A 1 95 ? 0.629 -5.316 -28.182 1.00 54.94 95 ASP A CA 1
ATOM 764 C C . ASP A 1 95 ? -0.139 -6.063 -27.080 1.00 54.94 95 ASP A C 1
ATOM 766 O O . ASP A 1 95 ? -0.852 -5.454 -26.279 1.00 54.94 95 ASP A O 1
ATOM 770 N N . THR A 1 96 ? 0.109 -7.365 -26.916 1.00 54.50 96 THR A N 1
ATOM 771 C CA . THR A 1 96 ? -0.542 -8.177 -25.866 1.00 54.50 96 THR A CA 1
ATOM 772 C C . THR A 1 96 ? -0.099 -7.803 -24.442 1.00 54.50 96 THR A C 1
ATOM 774 O O . THR A 1 96 ? -0.874 -7.890 -23.479 1.00 54.50 96 THR A O 1
ATOM 777 N N . VAL A 1 97 ? 1.131 -7.304 -24.284 1.00 54.31 97 VAL A N 1
ATOM 778 C CA . VAL A 1 97 ? 1.647 -6.791 -23.001 1.00 54.31 97 VAL A CA 1
ATOM 779 C C . VAL A 1 97 ? 1.050 -5.418 -22.666 1.00 54.31 97 VAL A C 1
ATOM 781 O O . VAL A 1 97 ? 0.808 -5.101 -21.498 1.00 54.31 97 VAL A O 1
ATOM 784 N N . VAL A 1 98 ? 0.790 -4.588 -23.680 1.00 55.59 98 VAL A N 1
ATOM 785 C CA . VAL A 1 98 ? 0.169 -3.267 -23.502 1.00 55.59 98 VAL A CA 1
ATOM 786 C C . VAL A 1 98 ? -1.284 -3.408 -23.045 1.00 55.59 98 VAL A C 1
ATOM 788 O O . VAL A 1 98 ? -1.694 -2.703 -22.121 1.00 55.59 98 VAL A O 1
ATOM 791 N N . ASP A 1 99 ? -2.029 -4.376 -23.575 1.00 52.31 99 ASP A N 1
ATOM 792 C CA . ASP A 1 99 ? -3.408 -4.646 -23.149 1.00 52.31 99 ASP A CA 1
ATOM 793 C C . ASP A 1 99 ? -3.509 -5.159 -21.709 1.00 52.31 99 ASP A C 1
ATOM 795 O O . ASP A 1 99 ? -4.384 -4.740 -20.943 1.00 52.31 99 ASP A O 1
ATOM 799 N N . THR A 1 100 ? -2.582 -6.020 -21.287 1.00 51.88 100 THR A N 1
ATOM 800 C CA . THR A 1 100 ? -2.519 -6.484 -19.891 1.00 51.88 100 THR A CA 1
ATOM 801 C C . THR A 1 100 ? -2.079 -5.373 -18.929 1.00 51.88 100 THR A C 1
ATOM 803 O O . THR A 1 100 ? -2.584 -5.290 -17.805 1.00 51.88 100 THR A O 1
ATOM 806 N N . LEU A 1 101 ? -1.208 -4.453 -19.359 1.00 50.41 101 LEU A N 1
ATOM 807 C CA . LEU A 1 101 ? -0.836 -3.262 -18.584 1.00 50.41 101 LEU A CA 1
ATOM 808 C C . LEU A 1 101 ? -1.980 -2.238 -18.485 1.00 50.41 101 LEU A C 1
ATOM 810 O O . LEU A 1 101 ? -2.233 -1.718 -17.395 1.00 50.41 101 LEU A O 1
ATOM 814 N N . ASN A 1 102 ? -2.718 -1.986 -19.565 1.00 52.75 102 ASN A N 1
ATOM 815 C CA . ASN A 1 102 ? -3.858 -1.066 -19.566 1.00 52.75 102 ASN A CA 1
ATOM 816 C C . ASN A 1 102 ? -5.017 -1.572 -18.694 1.00 52.75 102 ASN A C 1
ATOM 818 O O . ASN A 1 102 ? -5.651 -0.778 -17.994 1.00 52.75 102 ASN A O 1
ATOM 822 N N . LYS A 1 103 ? -5.237 -2.892 -18.633 1.00 51.25 103 LYS A N 1
ATOM 823 C CA . LYS A 1 103 ? -6.193 -3.507 -17.694 1.00 51.25 103 LYS A CA 1
ATOM 824 C C . LYS A 1 103 ? -5.797 -3.298 -16.222 1.00 51.25 103 LYS A C 1
ATOM 826 O O . LYS A 1 103 ? -6.666 -3.018 -15.402 1.00 51.25 103 LYS A O 1
ATOM 831 N N . SER A 1 104 ? -4.501 -3.318 -15.888 1.00 47.28 104 SER A N 1
ATOM 832 C CA . SER A 1 104 ? -4.015 -3.051 -14.516 1.00 47.28 104 SER A CA 1
ATOM 833 C C . SER A 1 104 ? -4.112 -1.578 -14.081 1.00 47.28 104 SER A C 1
ATOM 835 O O . SER A 1 104 ? -4.160 -1.271 -12.894 1.00 47.28 104 SER A O 1
ATOM 837 N N . SER A 1 105 ? -4.192 -0.640 -15.026 1.00 49.06 105 SER A N 1
ATOM 838 C CA . SER A 1 105 ? -4.395 0.784 -14.717 1.00 49.06 105 SER A CA 1
ATOM 839 C C . SER A 1 105 ? -5.842 1.082 -14.306 1.00 49.06 105 SER A C 1
ATOM 841 O O . SER A 1 105 ? -6.071 1.932 -13.447 1.00 49.06 105 SER A O 1
ATOM 843 N N . LYS A 1 106 ? -6.816 0.331 -14.846 1.00 49.81 106 LYS A N 1
ATOM 844 C CA . LYS A 1 106 ? -8.225 0.386 -14.420 1.00 49.81 106 LYS A CA 1
ATOM 845 C C . LYS A 1 106 ? -8.436 -0.160 -12.999 1.00 49.81 106 LYS A C 1
ATOM 847 O O . LYS A 1 106 ? -9.337 0.312 -12.312 1.00 49.81 106 LYS A O 1
ATOM 852 N N . SER A 1 107 ? -7.578 -1.064 -12.510 1.00 48.62 107 SER A N 1
ATOM 853 C CA . SER A 1 107 ? -7.697 -1.596 -11.141 1.00 48.62 107 SER A CA 1
ATOM 854 C C . SER A 1 107 ? -7.310 -0.581 -10.054 1.00 48.62 107 SER A C 1
ATOM 856 O O . SER A 1 107 ? -7.852 -0.615 -8.954 1.00 48.62 107 SER A O 1
ATOM 858 N N . ARG A 1 108 ? -6.438 0.394 -10.350 1.00 50.31 108 ARG A N 1
ATOM 859 C CA . ARG A 1 108 ? -6.095 1.459 -9.383 1.00 50.31 108 ARG A CA 1
ATOM 860 C C . ARG A 1 108 ? -7.245 2.432 -9.124 1.00 50.31 108 ARG A C 1
ATOM 862 O O . ARG A 1 108 ? -7.346 2.964 -8.022 1.00 50.31 108 ARG A O 1
ATOM 869 N N . ALA A 1 109 ? -8.104 2.662 -10.119 1.00 52.72 109 ALA A N 1
ATOM 870 C CA . ALA A 1 109 ? -9.327 3.440 -9.933 1.00 52.72 109 ALA A CA 1
ATOM 871 C C . ALA A 1 109 ? -10.322 2.682 -9.035 1.00 52.72 109 ALA A C 1
ATOM 873 O O . ALA A 1 109 ? -10.855 3.272 -8.095 1.00 52.72 109 ALA A O 1
ATOM 874 N N . SER A 1 110 ? -10.468 1.363 -9.237 1.00 56.28 110 SER A N 1
ATOM 875 C CA . SER A 1 110 ? -11.318 0.528 -8.378 1.00 56.28 110 SER A CA 1
ATOM 876 C C . SER A 1 110 ? -10.788 0.401 -6.949 1.00 56.28 110 SER A C 1
ATOM 878 O O . SER A 1 110 ? -11.575 0.357 -6.013 1.00 56.28 110 SER A O 1
ATOM 880 N N . ASP A 1 111 ? -9.468 0.402 -6.743 1.00 57.56 111 ASP A N 1
ATOM 881 C CA . ASP A 1 111 ? -8.887 0.335 -5.394 1.00 57.56 111 ASP A CA 1
ATOM 882 C C . ASP A 1 111 ? -9.129 1.620 -4.586 1.00 57.56 111 ASP A C 1
ATOM 884 O O . ASP A 1 111 ? -9.253 1.569 -3.362 1.00 57.56 111 ASP A O 1
ATOM 888 N N . LYS A 1 112 ? -9.224 2.782 -5.248 1.00 60.62 112 LYS A N 1
ATOM 889 C CA . LYS A 1 112 ? -9.574 4.047 -4.584 1.00 60.62 112 LYS A CA 1
ATOM 890 C C . LYS A 1 112 ? -11.054 4.083 -4.187 1.00 60.62 112 LYS A C 1
ATOM 892 O O . LYS A 1 112 ? -11.357 4.531 -3.087 1.00 60.62 112 LYS A O 1
ATOM 897 N N . GLN A 1 113 ? -11.946 3.573 -5.039 1.00 63.91 113 GLN A N 1
ATOM 898 C CA . GLN A 1 113 ? -13.368 3.415 -4.705 1.00 63.91 113 GLN A CA 1
ATOM 899 C C . GLN A 1 113 ? -13.568 2.453 -3.534 1.00 63.91 113 GLN A C 1
ATOM 901 O O . GLN A 1 113 ? -14.163 2.844 -2.538 1.00 63.91 113 GLN A O 1
ATOM 906 N N . LYS A 1 114 ? -12.946 1.268 -3.575 1.00 67.25 114 LYS A N 1
ATOM 907 C CA . LYS A 1 114 ? -13.023 0.289 -2.479 1.00 67.25 114 LYS A CA 1
ATOM 908 C C . LYS A 1 114 ? -12.528 0.843 -1.144 1.00 67.25 114 LYS A C 1
ATOM 910 O O . LYS A 1 114 ? -13.095 0.533 -0.105 1.00 67.25 114 LYS A O 1
ATOM 915 N N . LYS A 1 115 ? -11.474 1.670 -1.146 1.00 67.69 115 LYS A N 1
ATOM 916 C CA . LYS A 1 115 ? -10.991 2.335 0.077 1.00 67.69 115 LYS A CA 1
ATOM 917 C C . LYS A 1 115 ? -11.989 3.346 0.635 1.00 67.69 115 LYS A C 1
ATOM 919 O O . LYS A 1 115 ? -12.121 3.429 1.851 1.00 67.69 115 LYS A O 1
ATOM 924 N N . ASN A 1 116 ? -12.664 4.098 -0.230 1.00 70.94 116 ASN A N 1
ATOM 925 C CA . ASN A 1 116 ? -13.687 5.049 0.196 1.00 70.94 116 ASN A CA 1
ATOM 926 C C . ASN A 1 116 ? -14.926 4.323 0.741 1.00 70.94 116 ASN A C 1
ATOM 928 O O . ASN A 1 116 ? -15.403 4.685 1.808 1.00 70.94 116 ASN A O 1
ATOM 932 N N . GLU A 1 117 ? -15.369 3.254 0.076 1.00 71.12 117 GLU A N 1
ATOM 933 C CA . GLU A 1 117 ? -16.477 2.402 0.535 1.00 71.12 117 GLU A CA 1
ATOM 934 C C . GLU A 1 117 ? -16.176 1.770 1.906 1.00 71.12 117 GLU A C 1
ATOM 936 O O . GLU A 1 117 ? -17.009 1.802 2.806 1.00 71.12 117 GLU A O 1
ATOM 941 N N . LEU A 1 118 ? -14.955 1.262 2.118 1.00 72.06 118 LEU A N 1
ATOM 942 C CA . LEU A 1 118 ? -14.524 0.736 3.422 1.00 72.06 118 LEU A CA 1
ATOM 943 C C . LEU A 1 118 ? -14.494 1.808 4.518 1.00 72.06 118 LEU A C 1
ATOM 945 O O . LEU A 1 118 ? -14.845 1.525 5.663 1.00 72.06 118 LEU A O 1
ATOM 949 N N . ALA A 1 119 ? -14.064 3.027 4.189 1.00 75.88 119 ALA A N 1
ATOM 950 C CA . ALA A 1 119 ? -14.062 4.135 5.138 1.00 75.88 119 ALA A CA 1
ATOM 951 C C . ALA A 1 119 ? -15.491 4.543 5.532 1.00 75.88 119 ALA A C 1
ATOM 953 O O . ALA A 1 119 ? -15.744 4.838 6.698 1.00 75.88 119 ALA A O 1
ATOM 954 N N . GLU A 1 120 ? -16.422 4.512 4.582 1.00 80.88 120 GLU A N 1
ATOM 955 C CA . GLU A 1 120 ? -17.832 4.828 4.802 1.00 80.88 120 GLU A CA 1
ATOM 956 C C . GLU A 1 120 ? -18.539 3.750 5.636 1.00 80.88 120 GLU A C 1
ATOM 958 O O . GLU A 1 120 ? -19.204 4.078 6.616 1.00 80.88 120 GLU A O 1
ATOM 963 N N . ILE A 1 121 ? -18.298 2.465 5.349 1.00 77.50 121 ILE A N 1
ATOM 964 C CA . ILE A 1 121 ? -18.794 1.343 6.166 1.00 77.50 121 ILE A CA 1
ATOM 965 C C . ILE A 1 121 ? -18.259 1.428 7.599 1.00 77.50 121 ILE A C 1
ATOM 967 O O . ILE A 1 121 ? -19.018 1.261 8.552 1.00 77.50 121 ILE A O 1
ATOM 971 N N . ASN A 1 122 ? -16.967 1.717 7.774 1.00 77.56 122 ASN A N 1
ATOM 972 C CA . ASN A 1 122 ? -16.387 1.870 9.108 1.00 77.56 122 ASN A CA 1
ATOM 973 C C . ASN A 1 122 ? -17.004 3.045 9.865 1.00 77.56 122 ASN A C 1
ATOM 975 O O . ASN A 1 122 ? -17.277 2.917 11.055 1.00 77.56 122 ASN A O 1
ATOM 979 N N . LYS A 1 123 ? -17.253 4.169 9.185 1.00 87.69 123 LYS A N 1
ATOM 980 C CA . LYS A 1 123 ? -17.922 5.319 9.793 1.00 87.69 123 LYS A CA 1
ATOM 981 C C . LYS A 1 123 ? -19.331 4.950 10.262 1.00 87.69 123 LYS A C 1
ATOM 983 O O . LYS A 1 123 ? -19.651 5.175 11.421 1.00 87.69 123 LYS A O 1
ATOM 988 N N . LEU A 1 124 ? -20.121 4.298 9.409 1.00 81.69 124 LEU A N 1
ATOM 989 C CA . LEU A 1 124 ? -21.465 3.833 9.761 1.00 81.69 124 LEU A CA 1
ATOM 990 C C . LEU A 1 124 ? -21.454 2.859 10.946 1.00 81.69 124 LEU A C 1
ATOM 992 O O . LEU A 1 124 ? -22.335 2.920 11.799 1.00 81.69 124 LEU A O 1
ATOM 996 N N . HIS A 1 125 ? -20.457 1.976 11.026 1.00 79.44 125 HIS A N 1
ATOM 997 C CA . HIS A 1 125 ? -20.331 1.042 12.143 1.00 79.44 125 HIS A CA 1
ATOM 998 C C . HIS A 1 125 ? -19.976 1.763 13.452 1.00 79.44 125 HIS A C 1
ATOM 1000 O O . HIS A 1 125 ? -20.565 1.467 14.488 1.00 79.44 125 HIS A O 1
ATOM 1006 N N . VAL A 1 126 ? -19.061 2.736 13.409 1.00 83.56 126 VAL A N 1
ATOM 1007 C CA . VAL A 1 126 ? -18.730 3.574 14.573 1.00 83.56 126 VAL A CA 1
ATOM 1008 C C . VAL A 1 126 ? -19.954 4.362 15.036 1.00 83.56 126 VAL A C 1
ATOM 1010 O O . VAL A 1 126 ? -20.263 4.348 16.224 1.00 83.56 126 VAL A O 1
ATOM 1013 N N . ASP A 1 127 ? -20.692 4.973 14.109 1.00 84.88 127 ASP A N 1
ATOM 1014 C CA . ASP A 1 127 ? -21.903 5.733 14.425 1.00 84.88 127 ASP A CA 1
ATOM 1015 C C . ASP A 1 127 ? -22.987 4.821 15.032 1.00 84.88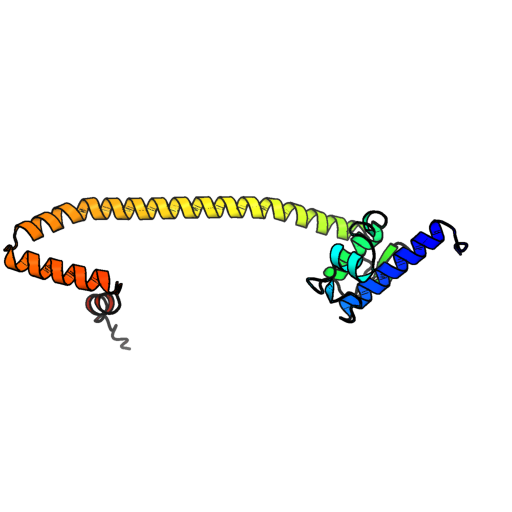 127 ASP A C 1
ATOM 1017 O O . ASP A 1 127 ? -23.627 5.181 16.017 1.00 84.88 127 ASP A O 1
ATOM 1021 N N . ALA A 1 128 ? -23.154 3.598 14.516 1.00 84.38 128 ALA A N 1
ATOM 1022 C CA . ALA A 1 128 ? -24.094 2.622 15.069 1.00 84.38 128 ALA A CA 1
ATOM 1023 C C . ALA A 1 128 ? -23.713 2.162 16.487 1.00 84.38 128 ALA A C 1
ATOM 1025 O O . ALA A 1 128 ? -24.586 2.060 17.350 1.00 84.38 128 ALA A O 1
ATOM 1026 N N . VAL A 1 129 ? -22.425 1.905 16.745 1.00 85.00 129 VAL A N 1
ATOM 1027 C CA . VAL A 1 129 ? -21.932 1.525 18.079 1.00 85.00 129 VA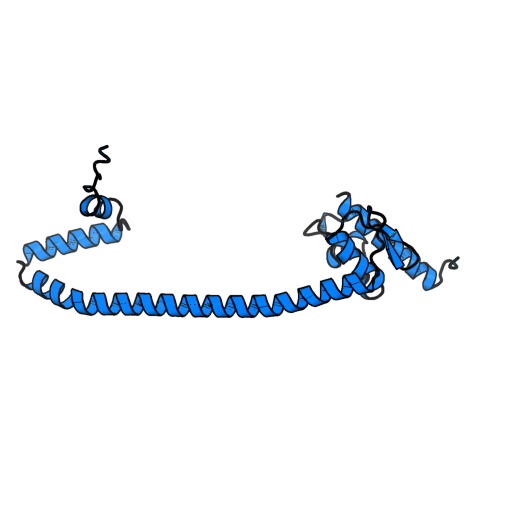L A CA 1
ATOM 1028 C C . VAL A 1 129 ? -22.083 2.680 19.065 1.00 85.00 129 VAL A C 1
ATOM 1030 O O . VAL A 1 129 ? -22.540 2.454 20.183 1.00 85.00 129 VAL A O 1
ATOM 1033 N N . ASN A 1 130 ? -21.767 3.909 18.652 1.00 85.00 130 ASN A N 1
ATOM 1034 C CA . ASN A 1 130 ? -21.939 5.094 19.491 1.00 85.00 130 ASN A CA 1
ATOM 1035 C C . ASN A 1 130 ? -23.413 5.313 19.841 1.00 85.00 130 ASN A C 1
ATOM 1037 O O . ASN A 1 130 ? -23.738 5.439 21.016 1.00 85.00 130 ASN A O 1
ATOM 1041 N N . ASN A 1 131 ? -24.315 5.238 18.859 1.00 88.00 131 ASN A N 1
ATOM 1042 C CA . ASN A 1 131 ? -25.753 5.359 19.104 1.00 88.00 131 ASN A CA 1
ATOM 1043 C C . ASN A 1 131 ? -26.277 4.253 20.035 1.00 88.00 131 ASN A C 1
ATOM 1045 O O . ASN A 1 131 ? -27.119 4.502 20.896 1.00 88.00 131 ASN A O 1
ATOM 1049 N N . ALA A 1 132 ? -25.797 3.014 19.884 1.00 85.44 132 ALA A N 1
ATOM 1050 C CA . ALA A 1 132 ? -26.168 1.920 20.780 1.00 85.44 132 ALA A CA 1
ATOM 1051 C C . ALA A 1 132 ? -25.669 2.163 22.214 1.00 85.44 132 ALA A C 1
ATOM 1053 O O . ALA A 1 132 ? -26.413 1.923 23.166 1.00 85.44 132 ALA A O 1
ATOM 1054 N N . LEU A 1 133 ? -24.444 2.675 22.364 1.00 85.88 133 LEU A N 1
ATOM 1055 C CA . LEU A 1 133 ? -23.862 3.013 23.659 1.00 85.88 133 LEU A CA 1
ATOM 1056 C C . LEU A 1 133 ? -24.615 4.168 24.329 1.00 85.88 133 LEU A C 1
ATOM 1058 O O . LEU A 1 133 ? -24.949 4.063 25.504 1.00 85.88 133 LEU A O 1
ATOM 1062 N N . GLU A 1 134 ? -24.935 5.230 23.590 1.00 87.75 134 GLU A N 1
ATOM 1063 C CA . GLU A 1 134 ? -25.716 6.368 24.088 1.00 87.75 134 GLU A CA 1
ATOM 1064 C C . GLU A 1 134 ? -27.103 5.934 24.565 1.00 87.75 134 GLU A C 1
ATOM 1066 O O . GLU A 1 134 ? -27.510 6.274 25.675 1.00 87.75 134 GLU A O 1
ATOM 1071 N N . ASN A 1 135 ? -27.800 5.105 23.783 1.00 87.25 135 ASN A N 1
ATOM 1072 C CA . ASN A 1 135 ? -29.089 4.547 24.188 1.00 87.25 135 ASN A CA 1
ATOM 1073 C C . ASN A 1 135 ? -28.967 3.680 25.447 1.00 87.25 135 ASN A C 1
ATOM 1075 O O . ASN A 1 135 ? -29.816 3.745 26.335 1.00 87.25 135 ASN A O 1
ATOM 1079 N N . GLN A 1 136 ? -27.910 2.871 25.549 1.00 84.06 136 GLN A N 1
ATOM 1080 C CA . GLN A 1 136 ? -27.681 2.049 26.732 1.00 84.06 136 GLN A CA 1
ATOM 1081 C C . GLN A 1 136 ? -27.392 2.908 27.967 1.00 84.06 136 GLN A C 1
ATOM 1083 O O . GLN A 1 136 ? -27.926 2.617 29.038 1.00 84.06 136 GLN A O 1
ATOM 1088 N N . ILE A 1 137 ? -26.597 3.973 27.833 1.00 82.94 137 ILE A N 1
ATOM 1089 C CA . ILE A 1 137 ? -26.336 4.935 28.911 1.00 82.94 137 ILE A CA 1
ATOM 1090 C C . ILE A 1 137 ? -27.645 5.600 29.337 1.00 82.94 137 ILE A C 1
ATOM 1092 O O . ILE A 1 137 ? -27.979 5.548 30.515 1.00 82.94 137 ILE A O 1
ATOM 1096 N N . ALA A 1 138 ? -28.445 6.102 28.394 1.00 85.56 138 ALA A N 1
ATOM 1097 C CA . ALA A 1 138 ? -29.716 6.762 28.690 1.00 85.56 138 ALA A CA 1
ATOM 1098 C C . ALA A 1 138 ? -30.712 5.858 29.443 1.00 85.56 138 ALA A C 1
ATOM 1100 O O . ALA A 1 138 ? -31.493 6.338 30.261 1.00 85.56 138 ALA A O 1
ATOM 1101 N N . VAL A 1 139 ? -30.684 4.544 29.196 1.00 86.25 139 VAL A N 1
ATOM 1102 C CA . VAL A 1 139 ? -31.517 3.570 29.923 1.00 86.25 139 VAL A CA 1
ATOM 1103 C C . VAL A 1 139 ? -30.920 3.196 31.284 1.00 86.25 139 VAL A C 1
ATOM 1105 O O . VAL A 1 139 ? -31.658 2.985 32.246 1.00 86.25 139 VAL A O 1
ATOM 1108 N N . THR A 1 140 ? -29.596 3.080 31.383 1.00 79.56 140 THR A N 1
ATOM 1109 C CA . THR A 1 140 ? -28.930 2.582 32.599 1.00 79.56 140 THR A CA 1
ATOM 1110 C C . THR A 1 140 ? -28.666 3.670 33.633 1.00 79.56 140 THR A C 1
ATOM 1112 O O . THR A 1 140 ? -28.739 3.387 34.826 1.00 79.56 140 THR A O 1
ATOM 1115 N N . GLU A 1 141 ? -28.422 4.909 33.214 1.00 84.62 141 GLU A N 1
ATOM 1116 C CA . GLU A 1 141 ? -28.122 6.038 34.095 1.00 84.62 141 GLU A CA 1
ATOM 1117 C C . GLU A 1 141 ? -29.249 6.333 35.103 1.00 84.62 141 GLU A C 1
ATOM 1119 O O . GLU A 1 141 ? -28.949 6.387 36.297 1.00 84.62 141 GLU A O 1
ATOM 1124 N N . PRO A 1 142 ? -30.543 6.401 34.719 1.00 86.62 142 PRO A N 1
ATOM 1125 C CA . PRO A 1 142 ? -31.625 6.610 35.684 1.00 86.62 142 PRO A CA 1
ATOM 1126 C C . PRO A 1 142 ? -31.741 5.470 36.703 1.00 86.62 142 PRO A C 1
ATOM 1128 O O . PRO A 1 142 ? -32.027 5.696 37.877 1.00 86.62 142 PRO A O 1
ATOM 1131 N N . PHE A 1 143 ? -31.491 4.233 36.265 1.00 80.75 143 PHE A N 1
ATOM 1132 C CA . PHE A 1 143 ? -31.533 3.057 37.131 1.00 80.75 143 PHE A CA 1
ATOM 1133 C C . PHE A 1 143 ? -30.379 3.055 38.139 1.00 80.75 143 PHE A C 1
ATOM 1135 O O . PHE A 1 143 ? -30.590 2.822 39.329 1.00 80.75 143 PHE A O 1
ATOM 1142 N N . VAL A 1 144 ? -29.162 3.361 37.682 1.00 83.19 144 VAL A N 1
ATOM 1143 C CA . VAL A 1 144 ? -27.987 3.484 38.552 1.00 83.19 144 VAL A CA 1
ATOM 1144 C C . VAL A 1 144 ? -28.160 4.644 39.530 1.00 83.19 144 VAL A C 1
ATOM 1146 O O . VAL A 1 144 ? -27.860 4.475 40.709 1.00 83.19 144 VAL A O 1
ATOM 1149 N N . ALA A 1 145 ? -28.693 5.785 39.086 1.00 83.12 145 ALA A N 1
ATOM 1150 C CA . ALA A 1 145 ? -28.974 6.928 39.949 1.00 83.12 145 ALA A CA 1
ATOM 1151 C C . ALA A 1 145 ? -29.962 6.566 41.070 1.00 83.12 145 ALA A C 1
ATOM 1153 O O . ALA A 1 145 ? -29.671 6.815 42.238 1.00 83.12 145 ALA A O 1
ATOM 1154 N N . ALA A 1 146 ? -31.066 5.887 40.741 1.00 83.94 146 ALA A N 1
ATOM 1155 C CA . ALA A 1 146 ? -32.046 5.436 41.729 1.00 83.94 146 ALA A CA 1
ATOM 1156 C C . ALA A 1 146 ? -31.452 4.437 42.742 1.00 83.94 146 ALA A C 1
ATOM 1158 O O . ALA A 1 146 ? -31.718 4.523 43.943 1.00 83.94 146 ALA A O 1
ATOM 1159 N N . LEU A 1 147 ? -30.607 3.505 42.284 1.00 81.50 147 LEU A N 1
ATOM 1160 C CA . LEU A 1 147 ? -29.894 2.583 43.174 1.00 81.50 147 LEU A CA 1
ATOM 1161 C C . LEU A 1 147 ? -28.893 3.308 44.080 1.00 81.50 147 LEU A C 1
ATOM 1163 O O . LEU A 1 147 ? -28.778 2.969 45.257 1.00 81.50 147 LEU A O 1
ATOM 1167 N N . MET A 1 148 ? -28.178 4.300 43.548 1.00 82.19 148 MET A N 1
ATOM 1168 C CA . MET A 1 148 ? -27.231 5.106 44.317 1.00 82.19 148 MET A CA 1
ATOM 1169 C C . MET A 1 148 ? -27.938 5.987 45.341 1.00 82.19 148 MET A C 1
ATOM 1171 O O . MET A 1 148 ? -27.407 6.174 46.429 1.00 82.19 148 MET A O 1
ATOM 1175 N N . GLU A 1 149 ? -29.129 6.498 45.048 1.00 85.25 149 GLU A N 1
ATOM 1176 C CA . GLU A 1 149 ? -29.915 7.302 45.984 1.00 85.25 149 GLU A CA 1
ATOM 1177 C C . GLU A 1 149 ? -30.436 6.472 47.165 1.00 85.25 149 GLU A C 1
ATOM 1179 O O . GLU A 1 149 ? -30.380 6.927 48.307 1.00 85.25 149 GLU A O 1
ATOM 1184 N N . ALA A 1 150 ? -30.835 5.221 46.913 1.00 85.44 150 ALA A N 1
ATOM 1185 C CA . ALA A 1 150 ? -31.329 4.290 47.929 1.00 85.44 150 ALA A CA 1
ATOM 1186 C C . ALA A 1 150 ? -30.253 3.790 48.915 1.00 85.44 150 ALA A C 1
ATOM 1188 O O . ALA A 1 150 ? -30.574 3.156 49.925 1.00 85.44 150 ALA A O 1
ATOM 1189 N N . LEU A 1 151 ? -28.971 4.035 48.636 1.00 83.69 151 LEU A N 1
ATOM 1190 C CA . LEU A 1 151 ? -27.875 3.629 49.511 1.00 83.69 151 LEU A CA 1
ATOM 1191 C C . LEU A 1 151 ? -27.622 4.663 50.624 1.00 83.69 151 LEU A C 1
ATOM 1193 O O . LEU A 1 151 ? -27.794 5.859 50.417 1.00 83.69 151 LEU A O 1
ATOM 1197 N N . PRO A 1 152 ? -27.138 4.245 51.804 1.00 90.31 152 PRO A N 1
ATOM 1198 C CA . PRO A 1 152 ? -26.592 5.171 52.795 1.00 90.31 152 PRO A CA 1
ATOM 1199 C C . PRO A 1 152 ? -25.283 5.803 52.305 1.00 90.31 152 PRO A C 1
ATOM 1201 O O . PRO A 1 152 ? -24.459 5.120 51.692 1.00 90.31 152 PRO A O 1
ATOM 1204 N N . ASP A 1 153 ? -25.039 7.071 52.638 1.00 83.75 153 ASP A N 1
ATOM 1205 C CA . ASP A 1 153 ? -23.894 7.839 52.117 1.00 83.75 153 ASP A CA 1
ATOM 1206 C C . ASP A 1 153 ? -22.529 7.206 52.430 1.00 83.75 153 ASP A C 1
ATOM 1208 O O . ASP A 1 153 ? -21.632 7.217 51.588 1.00 83.75 153 ASP A O 1
ATOM 1212 N N . ALA A 1 154 ? -22.396 6.545 53.586 1.00 83.88 154 ALA A N 1
ATOM 1213 C CA . ALA A 1 154 ? -21.185 5.805 53.947 1.00 83.88 154 ALA A CA 1
ATOM 1214 C C . ALA A 1 154 ? -20.852 4.678 52.947 1.00 83.88 154 ALA A C 1
ATOM 1216 O O . ALA A 1 154 ? -19.687 4.465 52.622 1.00 83.88 154 ALA A O 1
ATOM 1217 N N . LYS A 1 155 ? -21.869 3.986 52.409 1.00 80.94 155 LYS A N 1
ATOM 1218 C CA . LYS A 1 155 ? -21.681 2.931 51.398 1.00 80.94 155 LYS A CA 1
ATOM 1219 C C . LYS A 1 155 ? -21.469 3.493 49.994 1.00 80.94 155 LYS A C 1
ATOM 1221 O O . LYS A 1 155 ? -20.776 2.867 49.196 1.00 80.94 155 LYS A O 1
ATOM 1226 N N . LYS A 1 156 ? -22.034 4.668 49.687 1.00 81.12 156 LYS A N 1
ATOM 1227 C CA . LYS A 1 156 ? -21.777 5.367 48.416 1.00 81.12 156 LYS A CA 1
ATOM 1228 C C . LYS A 1 156 ? -20.307 5.759 48.308 1.00 81.12 156 LYS A C 1
ATOM 1230 O O . LYS A 1 156 ? -19.686 5.474 47.291 1.00 81.12 156 LYS A O 1
ATOM 1235 N N . ALA A 1 157 ? -19.747 6.349 49.367 1.00 82.75 157 ALA A N 1
ATOM 1236 C CA . ALA A 1 157 ? -18.344 6.758 49.408 1.00 82.75 157 ALA A CA 1
ATOM 1237 C C . ALA A 1 157 ? -17.387 5.568 49.206 1.00 82.75 157 ALA A C 1
ATOM 1239 O O . ALA A 1 157 ? -16.470 5.653 48.393 1.00 82.75 157 ALA A O 1
ATOM 1240 N N . GLU A 1 158 ? -17.652 4.434 49.863 1.00 85.00 158 GLU A N 1
ATOM 1241 C CA . GLU A 1 158 ? -16.857 3.207 49.705 1.00 85.00 158 GLU A CA 1
ATOM 1242 C C . GLU A 1 158 ? -16.910 2.653 48.266 1.00 85.00 158 GLU A C 1
ATOM 1244 O O . GLU A 1 158 ? -15.891 2.240 47.706 1.00 85.00 158 GLU A O 1
ATOM 1249 N N . LEU A 1 159 ? -18.091 2.662 47.635 1.00 80.56 159 LEU A N 1
ATOM 1250 C CA . LEU A 1 159 ? -18.262 2.204 46.252 1.00 80.56 159 LEU A CA 1
ATOM 1251 C C . LEU A 1 159 ? -17.571 3.126 45.241 1.00 80.56 159 LEU A C 1
ATOM 1253 O O . LEU A 1 159 ? -16.942 2.622 44.309 1.00 80.56 159 LEU A O 1
ATOM 1257 N N . ILE A 1 160 ? -17.651 4.445 45.436 1.00 81.94 160 ILE A N 1
ATOM 1258 C CA . ILE A 1 160 ? -16.973 5.437 44.590 1.00 81.94 160 ILE A CA 1
ATOM 1259 C C . ILE A 1 160 ? -15.454 5.264 44.696 1.00 81.94 160 ILE A C 1
ATOM 1261 O O . ILE A 1 160 ? -14.788 5.113 43.673 1.00 81.94 160 ILE A O 1
ATOM 1265 N N . GLU A 1 161 ? -14.911 5.156 45.912 1.00 83.75 161 GLU A N 1
ATOM 1266 C CA . GLU A 1 161 ? -13.473 4.955 46.131 1.00 83.75 161 GLU A CA 1
ATOM 1267 C C . GLU A 1 161 ? -12.977 3.643 45.492 1.00 83.75 161 GLU A C 1
ATOM 1269 O O . GLU A 1 161 ? -11.889 3.574 44.906 1.00 83.75 161 GLU A O 1
ATOM 1274 N N . LYS A 1 162 ? -13.784 2.577 45.560 1.00 81.50 162 LYS A N 1
ATOM 1275 C CA . LYS A 1 162 ? -13.479 1.305 44.894 1.00 81.50 162 LYS A CA 1
ATOM 1276 C C . LYS A 1 162 ? -13.477 1.449 43.371 1.00 81.50 162 LYS A C 1
ATOM 1278 O O . LYS A 1 162 ? -12.596 0.887 42.720 1.00 81.50 162 LYS A O 1
ATOM 1283 N N . TYR A 1 163 ? -14.427 2.194 42.810 1.00 75.94 163 TYR A N 1
ATOM 1284 C CA . TYR A 1 163 ? -14.530 2.428 41.370 1.00 75.94 163 TYR A CA 1
ATOM 1285 C C . TYR A 1 163 ? -13.350 3.259 40.840 1.00 75.94 163 TYR A C 1
ATOM 1287 O O . TYR A 1 163 ? -12.713 2.875 39.857 1.00 75.94 163 TYR A O 1
ATOM 1295 N N . GLU A 1 164 ? -12.967 4.326 41.545 1.00 77.50 164 GLU A N 1
ATOM 1296 C CA . GLU A 1 164 ? -11.802 5.161 41.220 1.00 77.50 164 GLU A CA 1
ATOM 1297 C C . GLU A 1 164 ? -10.492 4.358 41.239 1.00 77.50 164 GLU A C 1
ATOM 1299 O O . GLU A 1 164 ? -9.675 4.452 40.319 1.00 77.50 164 GLU A O 1
ATOM 1304 N N . LYS A 1 165 ? -10.305 3.482 42.236 1.00 76.62 165 LYS A N 1
ATOM 1305 C CA . LYS A 1 165 ? -9.126 2.601 42.320 1.00 76.62 165 LYS A CA 1
ATOM 1306 C C . LYS A 1 165 ? -9.029 1.594 41.171 1.00 76.62 165 LYS A C 1
ATOM 1308 O O . LYS A 1 165 ? -7.915 1.170 40.859 1.00 76.62 165 LYS A O 1
ATOM 1313 N N . VAL A 1 166 ? -10.149 1.187 40.572 1.00 70.25 166 VAL A N 1
ATOM 1314 C CA . VAL A 1 166 ? -10.181 0.287 39.403 1.00 70.25 166 VAL A CA 1
ATOM 1315 C C . VAL A 1 166 ? -9.902 1.071 38.116 1.00 70.25 166 VAL A C 1
ATOM 1317 O O . VAL A 1 166 ? -9.039 0.665 37.335 1.00 70.25 166 VAL A O 1
ATOM 1320 N N . LEU A 1 167 ? -10.528 2.242 37.943 1.00 64.06 167 LEU A N 1
ATOM 1321 C CA . LEU A 1 167 ? -10.285 3.161 36.820 1.00 64.06 167 LEU A CA 1
ATOM 1322 C C . LEU A 1 167 ? -8.803 3.552 36.700 1.00 64.06 167 LEU A C 1
ATOM 1324 O O . LEU A 1 167 ? -8.219 3.492 35.614 1.00 64.06 167 LEU A O 1
ATOM 1328 N N . HIS A 1 168 ? -8.160 3.894 37.821 1.00 59.53 168 HIS A N 1
ATOM 1329 C CA . HIS A 1 168 ? -6.754 4.303 37.840 1.00 59.53 168 HIS A CA 1
ATOM 1330 C C . HIS A 1 168 ? -5.763 3.172 37.529 1.00 59.53 168 HIS A C 1
ATOM 1332 O O . HIS A 1 168 ? -4.647 3.451 37.092 1.00 59.53 168 HIS A O 1
ATOM 1338 N N . ARG A 1 169 ? -6.155 1.901 37.686 1.00 62.41 169 ARG A N 1
ATOM 1339 C CA . ARG A 1 169 ? -5.302 0.748 37.343 1.00 62.41 169 ARG A CA 1
ATOM 1340 C C . ARG A 1 169 ? -5.379 0.339 35.871 1.00 62.41 169 ARG A C 1
ATOM 1342 O O . ARG A 1 169 ? -4.607 -0.522 35.464 1.00 62.41 169 ARG A O 1
ATOM 1349 N N . ARG A 1 170 ? -6.271 0.947 35.070 1.00 53.09 170 ARG A N 1
ATOM 1350 C CA . ARG A 1 170 ? -6.596 0.524 33.687 1.00 53.09 170 ARG A CA 1
ATOM 1351 C C . ARG A 1 170 ? -6.957 -0.964 33.563 1.00 53.09 170 ARG A C 1
ATOM 1353 O O . ARG A 1 170 ? -6.845 -1.534 32.479 1.00 53.09 170 ARG A O 1
ATOM 1360 N N . ASP A 1 171 ? -7.386 -1.592 34.651 1.00 57.53 171 ASP A N 1
ATOM 1361 C CA . ASP A 1 171 ? -7.736 -3.008 34.673 1.00 57.53 171 ASP A CA 1
ATOM 1362 C C . ASP A 1 171 ? -9.227 -3.163 34.360 1.00 57.53 171 ASP A C 1
ATOM 1364 O O . ASP A 1 171 ? -10.075 -3.339 35.233 1.00 57.53 171 ASP A O 1
ATOM 1368 N N . TYR A 1 172 ? -9.555 -2.994 33.079 1.00 54.44 172 TYR A N 1
ATOM 1369 C CA . TYR A 1 172 ? -10.921 -3.053 32.556 1.00 54.44 172 TYR A CA 1
ATOM 1370 C C . TYR A 1 172 ? -11.340 -4.474 32.143 1.00 54.44 172 TYR A C 1
ATOM 1372 O O . TYR A 1 172 ? -12.066 -4.626 31.163 1.00 54.44 172 TYR A O 1
ATOM 1380 N N . GLY A 1 173 ? -10.902 -5.527 32.849 1.00 49.16 173 GLY A N 1
ATOM 1381 C CA . GLY A 1 173 ? -11.529 -6.842 32.656 1.00 49.16 173 GLY A CA 1
ATOM 1382 C C . GLY A 1 173 ? -10.666 -8.097 32.720 1.00 49.16 173 GLY A C 1
ATOM 1383 O O . GLY A 1 173 ? -11.050 -9.073 32.080 1.00 49.16 173 GLY A O 1
ATOM 1384 N N . GLY A 1 174 ? -9.579 -8.146 33.495 1.00 45.97 174 GLY A N 1
ATOM 1385 C CA . GLY A 1 174 ? -8.970 -9.445 33.821 1.00 45.97 174 GLY A CA 1
ATOM 1386 C C . GLY A 1 174 ? -9.907 -10.326 34.663 1.00 45.97 174 GLY A C 1
ATOM 1387 O O . GLY A 1 174 ? -10.247 -11.448 34.284 1.00 45.97 174 GLY A O 1
ATOM 1388 N N . ASP A 1 175 ? -10.413 -9.775 35.767 1.00 48.38 175 ASP A N 1
ATOM 1389 C CA . ASP A 1 175 ? -11.113 -10.570 36.786 1.00 48.38 175 ASP A CA 1
ATOM 1390 C C . ASP A 1 175 ? -12.647 -10.559 36.662 1.00 48.38 175 ASP A C 1
ATOM 1392 O O . ASP A 1 175 ? -13.324 -11.501 37.084 1.00 48.38 175 ASP A O 1
ATOM 1396 N N . VAL A 1 176 ? -13.230 -9.531 36.036 1.00 48.47 176 VAL A N 1
ATOM 1397 C CA . VAL A 1 176 ? -14.698 -9.389 35.939 1.00 48.47 176 VAL A CA 1
ATOM 1398 C C . VAL A 1 176 ? -15.298 -10.363 34.916 1.00 48.47 176 VAL A C 1
ATOM 1400 O O . VAL A 1 176 ? -16.373 -10.919 35.145 1.00 48.47 176 VAL A O 1
ATOM 1403 N N . ILE A 1 177 ? -14.582 -10.660 33.824 1.00 43.72 177 ILE A N 1
ATOM 1404 C CA . ILE A 1 177 ? -15.038 -11.635 32.818 1.00 43.72 177 ILE A CA 1
ATOM 1405 C C . ILE A 1 177 ? -15.003 -13.059 33.395 1.00 43.72 177 ILE A C 1
ATOM 1407 O O . ILE A 1 177 ? -15.929 -13.839 33.165 1.00 43.72 177 ILE A O 1
ATOM 1411 N N . HIS A 1 178 ? -14.005 -13.387 34.222 1.00 41.00 178 HIS A N 1
ATOM 1412 C CA . HIS A 1 178 ? -13.932 -14.688 34.890 1.00 41.00 178 HIS A CA 1
ATOM 1413 C C . HIS A 1 178 ? -15.035 -14.887 35.941 1.00 41.00 178 HIS A C 1
ATOM 1415 O O . HIS A 1 178 ? -15.519 -16.007 36.107 1.00 41.00 178 HIS A O 1
ATOM 1421 N N . ALA A 1 179 ? -15.484 -13.820 36.608 1.00 43.97 179 ALA A N 1
ATOM 1422 C CA . ALA A 1 179 ? -16.581 -13.893 37.572 1.00 43.97 179 ALA A CA 1
ATOM 1423 C C . ALA A 1 179 ? -17.962 -14.069 36.909 1.00 43.97 179 ALA A C 1
ATOM 1425 O O . ALA A 1 179 ? -18.813 -14.764 37.463 1.00 43.97 179 ALA A O 1
ATOM 1426 N N . ILE A 1 180 ? -18.180 -13.487 35.722 1.00 43.88 180 ILE A N 1
ATOM 1427 C CA . ILE A 1 180 ? -19.481 -13.522 35.026 1.00 43.88 180 ILE A CA 1
ATOM 1428 C C . ILE A 1 180 ? -19.601 -14.735 34.084 1.00 43.88 180 ILE A C 1
ATOM 1430 O O . ILE A 1 180 ? -20.670 -15.335 33.995 1.00 43.88 180 ILE A O 1
ATOM 1434 N N . PHE A 1 181 ? -18.512 -15.165 33.432 1.00 43.25 181 PHE A N 1
ATOM 1435 C CA . PHE A 1 181 ? -18.530 -16.266 32.451 1.00 43.25 181 PHE A CA 1
ATOM 1436 C C . PHE A 1 181 ? -17.826 -17.557 32.917 1.00 43.25 181 PHE A C 1
ATOM 1438 O O . PHE A 1 181 ? -17.887 -18.583 32.237 1.00 43.25 181 PHE A O 1
ATOM 1445 N N . GLY A 1 182 ? -17.199 -17.571 34.097 1.00 41.16 182 GLY A N 1
ATOM 1446 C CA . GLY A 1 182 ? -16.344 -18.670 34.569 1.00 41.16 182 GLY A CA 1
ATOM 1447 C C . GLY A 1 182 ? -17.026 -19.899 35.182 1.00 41.16 182 GLY A C 1
ATOM 1448 O O . GLY A 1 182 ? -16.351 -20.651 35.886 1.00 41.16 182 GLY A O 1
ATOM 1449 N N . LYS A 1 183 ? -18.325 -20.149 34.954 1.00 44.66 183 LYS A N 1
ATOM 1450 C CA . LYS A 1 183 ? -18.998 -21.370 35.459 1.00 44.66 183 LYS A CA 1
ATOM 1451 C C . LYS A 1 183 ? -19.853 -22.156 34.462 1.00 44.66 183 LYS A C 1
ATOM 1453 O O . LYS A 1 183 ? -20.516 -23.094 34.882 1.00 44.66 183 LYS A O 1
ATOM 1458 N N . ASN A 1 184 ? -19.744 -21.915 33.156 1.00 42.53 184 ASN A N 1
ATOM 1459 C CA . ASN A 1 184 ? -20.250 -22.873 32.165 1.00 42.53 184 ASN A CA 1
ATOM 1460 C C . ASN A 1 184 ? -19.109 -23.718 31.589 1.00 42.53 184 ASN A C 1
ATOM 1462 O O . ASN A 1 184 ? -18.792 -23.666 30.404 1.00 42.53 184 ASN A O 1
ATOM 1466 N N . LYS A 1 185 ? -18.522 -24.573 32.441 1.00 44.66 185 LYS A N 1
ATOM 1467 C CA . LYS A 1 185 ? -17.952 -25.829 31.944 1.00 44.66 185 LYS A CA 1
ATOM 1468 C C . LYS A 1 185 ? -19.128 -26.674 31.464 1.00 44.66 185 LYS A C 1
ATOM 1470 O O . LYS A 1 185 ? -19.753 -27.380 32.253 1.00 44.66 185 LYS A O 1
ATOM 1475 N N . LEU A 1 186 ? -19.433 -26.571 30.171 1.00 40.16 186 LEU A N 1
ATOM 1476 C CA . LEU A 1 186 ? -20.168 -27.602 29.452 1.00 40.16 186 LEU A CA 1
ATOM 1477 C C . LEU A 1 186 ? -19.501 -28.936 29.795 1.00 40.16 186 LEU A C 1
ATOM 1479 O O . LEU A 1 186 ? -18.352 -29.187 29.429 1.00 40.16 186 LEU A O 1
ATOM 1483 N N . LYS A 1 187 ? -20.212 -29.765 30.562 1.00 42.03 187 LYS A N 1
ATOM 1484 C CA . LYS A 1 187 ? -19.923 -31.190 30.659 1.00 42.03 187 LYS A CA 1
ATOM 1485 C C . LYS A 1 187 ? -20.071 -31.742 29.243 1.00 42.03 187 LYS A C 1
ATOM 1487 O O . LYS A 1 187 ? -21.179 -32.043 28.814 1.00 42.03 187 LYS A O 1
ATOM 1492 N N . ALA A 1 188 ? -18.964 -31.841 28.514 1.00 42.09 188 ALA A N 1
ATOM 1493 C CA . ALA A 1 188 ? -18.872 -32.734 27.374 1.00 42.09 188 ALA A CA 1
ATOM 1494 C C . ALA A 1 188 ? -18.929 -34.158 27.941 1.00 42.09 188 ALA A C 1
ATOM 1496 O O . ALA A 1 188 ? -17.933 -34.704 28.407 1.00 42.09 188 ALA A O 1
ATOM 1497 N N . GLY A 1 189 ? -20.146 -34.685 28.024 1.00 43.72 189 GLY A N 1
ATOM 1498 C CA . GLY A 1 189 ? -20.435 -36.061 28.381 1.00 43.72 189 GLY A CA 1
ATOM 1499 C C . GLY A 1 189 ? -21.271 -36.685 27.278 1.00 43.72 189 GLY A C 1
ATOM 1500 O O . GLY A 1 189 ? -22.495 -36.578 27.315 1.00 43.72 189 GLY A O 1
ATOM 1501 N N . LYS A 1 190 ? -20.600 -37.291 26.302 1.00 35.53 190 LYS A N 1
ATOM 1502 C CA . LYS A 1 190 ? -20.682 -38.716 25.955 1.00 35.53 190 LYS A CA 1
ATOM 1503 C C . LYS A 1 190 ? -19.704 -39.012 24.828 1.00 35.53 190 LYS A C 1
ATOM 1505 O O . LYS A 1 190 ? -19.666 -38.210 23.873 1.00 35.53 190 LYS A O 1
#

Sequence (190 aa):
MAIRGTREWDKAQTQKKFLEAIERLISGNVKHKKELKTLKVNDSNVCKEAGLKNGALKHYPRLQKFIKIKAKFPDAIWTDDGDFQYVDGKTISLDTVVDTLNKSSKSRASDKQKKNELAEINKLHVDAVNNALENQIAVTEPFVAALMEALPDAKKAELIEKYEKVLHRRDYGGDVIHAIFGKNKLKAGK